Protein 7NFH (pdb70)

Foldseek 3Di:
DVVVVVVVVVVVVVVVVVVVVVVVCVVVPD/DVVVVVVVVVVVVVVVVVVVVVVVVVVVDD/DVVVVVVVVVVVVVVVVVVVVVVVCVVPDD/DVVVVVVVVVVVVVVVVVVVVVVVVVVVDD/DVVVVVVVVVVVVVVVVVVVVVVVCVVVDD/DVPVVVVVVVVVVVVVVVVVVVVVVVVVDD/DVVVVVVVVVVVVVVVVVVVVVVVCVVVPD

Secondary structure (DSSP, 8-state):
-HHHHHHHHHHHHHHHHHHHHHHHHHHH--/-HHHHHHHHHHHHHHHHHHHHHHHHHHH--/-HHHHHHHHHHHHHHHHHHHHHHHHHHH--/-HHHHHHHHHHHHHHHHHHHHHHHHHHT--/-HHHHHHHHHHHHHHHHHHHHHHHHHHH--/-HHHHHHHHHHHHHHHHHHHHHHHHHHT--/-HHHHHHHHHHHHHHHHHHHHHHHHHHH--

B-factor: mean 35.76, std 14.36, range [18.18, 108.16]

Solvent-accessible surface area: 11665 Å² total; per-residue (Å²): 96,125,75,28,96,6,32,44,53,22,0,127,5,19,109,54,19,2,124,0,21,78,52,17,3,127,50,62,98,101,96,131,84,34,87,4,23,114,70,20,5,101,6,19,92,57,17,4,133,0,20,66,43,20,3,117,47,77,76,124,77,108,71,32,81,4,25,116,68,20,3,134,5,18,109,76,19,2,132,0,22,74,50,17,2,98,54,72,62,125,93,127,73,32,101,3,22,60,66,18,1,137,3,18,93,46,18,5,118,0,19,76,34,16,3,128,55,76,78,132,98,111,66,28,82,3,24,101,51,21,1,141,4,17,78,49,16,2,128,0,18,73,39,15,2,119,42,70,134,109,82,128,72,34,100,7,25,46,52,20,1,133,3,18,117,59,19,1,123,0,20,83,56,15,3,122,54,72,118,123,98,107,74,27,86,4,22,118,56,20,1,142,3,19,76,49,18,1,121,0,18,113,42,16,1,132,52,58,50,125

Structure (mmCIF, N/CA/C/O backbone):
data_7NFH
#
_entry.id   7NFH
#
_cell.length_a   77.920
_cell.length_b   77.920
_cell.length_c   100.020
_cell.angle_alpha   90.000
_cell.angle_beta   90.000
_cell.angle_gamma   120.000
#
_symmetry.space_group_name_H-M   'P 31 2 1'
#
loop_
_entity.id
_entity.type
_entity.pdbx_description
1 polymer CC-Type2-(MaId)4
2 non-polymer '2-(N-MORPHOLINO)-ETHANESULFONIC ACID'
3 water water
#
loop_
_atom_site.group_PDB
_atom_site.id
_atom_site.type_symbol
_atom_site.label_atom_id
_atom_site.label_alt_id
_atom_site.label_comp_id
_atom_site.label_asym_id
_atom_site.label_entity_id
_atom_site.label_seq_id
_atom_site.pdbx_PDB_ins_code
_atom_site.Cartn_x
_atom_site.Cartn_y
_atom_site.Cartn_z
_atom_site.occupancy
_atom_site.B_iso_or_equiv
_atom_site.auth_seq_id
_atom_site.auth_comp_id
_atom_site.auth_asym_id
_atom_site.auth_atom_id
_atom_site.pdbx_PDB_model_num
ATOM 4 N N . GLY A 1 2 ? 0.497 59.364 1.487 1.00 38.41 1 GLY A N 1
ATOM 5 C CA . GLY A 1 2 ? 1.611 60.064 2.060 1.00 38.26 1 GLY A CA 1
ATOM 6 C C . GLY A 1 2 ? 2.712 59.101 2.433 1.00 35.11 1 GLY A C 1
ATOM 7 O O . GLY A 1 2 ? 2.414 57.884 2.711 1.00 41.62 1 GLY A O 1
ATOM 8 N N . GLU A 1 3 ? 3.932 59.628 2.504 1.00 36.97 2 GLU A N 1
ATOM 9 C CA . GLU A 1 3 ? 5.126 58.791 2.715 1.00 34.62 2 GLU A CA 1
ATOM 10 C C . GLU A 1 3 ? 5.083 58.246 4.137 1.00 32.96 2 GLU A C 1
ATOM 11 O O . GLU A 1 3 ? 5.516 57.120 4.295 1.00 33.65 2 GLU A O 1
ATOM 17 N N . ILE A 1 4 ? 4.537 58.962 5.122 1.00 31.20 3 ILE A N 1
ATOM 18 C CA . ILE A 1 4 ? 4.587 58.437 6.534 1.00 31.14 3 ILE A CA 1
ATOM 19 C C . ILE A 1 4 ? 3.610 57.259 6.649 1.00 27.97 3 ILE A C 1
ATOM 20 O O . ILE A 1 4 ? 3.988 56.225 7.244 1.00 30.70 3 ILE A O 1
ATOM 25 N N . ALA A 1 5 ? 2.385 57.395 6.138 1.00 28.36 4 ALA A N 1
ATOM 26 C CA . ALA A 1 5 ? 1.376 56.302 6.161 1.00 33.43 4 ALA A CA 1
ATOM 27 C C . ALA A 1 5 ? 1.899 55.081 5.397 1.00 30.87 4 ALA A C 1
ATOM 28 O O . ALA A 1 5 ? 1.690 53.983 5.880 1.00 25.77 4 ALA A O 1
ATOM 30 N N . GLN A 1 6 ? 2.567 55.279 4.253 1.00 28.52 5 GLN A N 1
ATOM 31 C CA . GLN A 1 6 ? 3.135 54.172 3.444 1.00 31.11 5 GLN A CA 1
ATOM 32 C C . GLN A 1 6 ? 4.232 53.444 4.278 1.00 26.14 5 GLN A C 1
ATOM 33 O O . GLN A 1 6 ? 4.208 52.178 4.365 1.00 30.17 5 GLN A O 1
ATOM 39 N N . ALA A 1 7 ? 5.160 54.188 4.875 1.00 24.16 6 ALA A N 1
ATOM 40 C CA . ALA A 1 7 ? 6.221 53.632 5.742 1.00 27.74 6 ALA A CA 1
ATOM 41 C C . ALA A 1 7 ? 5.584 52.775 6.849 1.00 25.35 6 ALA A C 1
ATOM 42 O O . ALA A 1 7 ? 6.049 51.652 7.091 1.00 26.71 6 ALA A O 1
ATOM 44 N N . MET A 1 8 ? 4.542 53.248 7.498 1.00 27.88 7 MET A N 1
ATOM 45 C CA A MET A 1 8 ? 3.900 52.477 8.601 0.71 29.32 7 MET A CA 1
ATOM 46 C CA B MET A 1 8 ? 3.911 52.472 8.602 0.29 28.64 7 MET A CA 1
ATOM 47 C C . MET A 1 8 ? 3.249 51.196 8.046 1.00 26.72 7 MET A C 1
ATOM 48 O O . MET A 1 8 ? 3.315 50.157 8.702 1.00 24.22 7 MET A O 1
ATOM 56 N N . LYS A 1 9 ? 2.655 51.256 6.860 1.00 27.22 8 LYS A N 1
ATOM 57 C CA A LYS A 1 9 ? 2.041 50.058 6.222 0.29 25.47 8 LYS A CA 1
ATOM 58 C CA B LYS A 1 9 ? 2.040 50.061 6.218 0.71 24.42 8 LYS A CA 1
ATOM 59 C C . LYS A 1 9 ? 3.126 49.022 5.913 1.00 27.79 8 LYS A C 1
ATOM 60 O O . LYS A 1 9 ? 2.878 47.815 6.142 1.00 25.28 8 LYS A O 1
ATOM 65 N N . GLU A 1 10 ? 4.285 49.466 5.407 1.00 29.56 9 GLU A N 1
ATOM 66 C CA . GLU A 1 10 ? 5.421 48.557 5.077 1.00 25.47 9 GLU A CA 1
ATOM 67 C C . GLU A 1 10 ? 6.028 47.964 6.360 1.00 24.80 9 GLU A C 1
ATOM 68 O O . GLU A 1 10 ? 6.360 46.765 6.400 1.00 23.31 9 GLU A O 1
ATOM 74 N N . ILE A 1 11 ? 6.205 48.786 7.377 1.00 22.57 10 ILE A N 1
ATOM 75 C CA . ILE A 1 11 ? 6.655 48.271 8.715 1.00 22.93 10 ILE A CA 1
ATOM 76 C C . ILE A 1 11 ? 5.724 47.147 9.199 1.00 22.20 10 ILE A C 1
ATOM 77 O O . ILE A 1 11 ? 6.253 46.098 9.646 1.00 24.63 10 ILE A O 1
ATOM 82 N N . ALA A 1 12 ? 4.401 47.327 9.102 1.00 26.05 11 ALA A N 1
ATOM 83 C CA . ALA A 1 12 ? 3.388 46.336 9.555 1.00 27.30 11 ALA A CA 1
ATOM 84 C C . ALA A 1 12 ? 3.486 45.030 8.759 1.00 24.78 11 ALA A C 1
ATOM 85 O O . ALA A 1 12 ? 3.447 43.972 9.370 1.00 23.62 11 ALA A O 1
ATOM 87 N N . LYS A 1 13 ? 3.559 45.104 7.427 1.00 22.75 12 LYS A N 1
ATOM 88 C CA . LYS A 1 13 ? 3.677 43.883 6.603 1.00 25.06 12 LYS A CA 1
ATOM 89 C C . LYS A 1 13 ? 4.975 43.123 6.981 1.00 24.96 12 LYS A C 1
ATOM 90 O O . LYS A 1 13 ? 4.940 41.872 7.126 1.00 27.20 12 LYS A O 1
ATOM 95 N N . ALA A 1 14 ? 6.102 43.832 7.135 1.00 23.97 13 ALA A N 1
ATOM 96 C CA . ALA A 1 14 ? 7.403 43.225 7.465 1.00 23.73 13 ALA A CA 1
ATOM 97 C C . ALA A 1 14 ? 7.336 42.557 8.839 1.00 24.44 13 ALA A C 1
ATOM 98 O O . ALA A 1 14 ? 7.848 41.453 8.976 1.00 24.82 13 ALA A O 1
ATOM 100 N N . MET A 1 15 ? 6.699 43.192 9.809 1.00 21.87 14 MET A N 1
ATOM 101 C CA . MET A 1 15 ? 6.645 42.603 11.176 1.00 26.91 14 MET A CA 1
ATOM 102 C C . MET A 1 15 ? 5.780 41.322 11.109 1.00 23.81 14 MET A C 1
ATOM 103 O O . MET A 1 15 ? 6.090 40.355 11.778 1.00 23.97 14 MET A O 1
ATOM 107 N N . LYS A 1 16 ? 4.714 41.303 10.300 1.00 25.96 15 LYS A N 1
ATOM 108 C CA . LYS A 1 16 ? 3.865 40.097 10.121 1.00 24.23 15 LYS A CA 1
ATOM 109 C C . LYS A 1 16 ? 4.722 38.951 9.557 1.00 26.13 15 LYS A C 1
ATOM 110 O O . LYS A 1 16 ? 4.578 37.802 10.049 1.00 25.84 15 LYS A O 1
ATOM 116 N N . GLU A 1 17 ? 5.576 39.238 8.568 1.00 26.09 16 GLU A N 1
ATOM 117 C CA . GLU A 1 17 ? 6.503 38.222 7.988 1.00 25.34 16 GLU A CA 1
ATOM 118 C C . GLU A 1 17 ? 7.533 37.751 9.030 1.00 23.94 16 GLU A C 1
ATOM 119 O O . GLU A 1 17 ? 7.847 36.547 9.056 1.00 23.85 16 GLU A O 1
ATOM 125 N N . ILE A 1 18 ? 8.105 38.652 9.812 1.00 23.67 17 ILE A N 1
ATOM 126 C CA . ILE A 1 18 ? 9.074 38.282 10.896 1.00 24.63 17 ILE A CA 1
ATOM 127 C C . ILE A 1 18 ? 8.377 37.344 11.894 1.00 28.22 17 ILE A C 1
ATOM 128 O O . ILE A 1 18 ? 8.996 36.345 12.289 1.00 26.05 17 ILE A O 1
ATOM 133 N N . ALA A 1 19 ? 7.150 37.652 12.315 1.00 26.71 18 ALA A N 1
ATOM 134 C CA . ALA A 1 19 ? 6.363 36.797 13.249 1.00 27.82 18 ALA A CA 1
ATOM 135 C C . ALA A 1 19 ? 6.171 35.398 12.642 1.00 27.07 18 ALA A C 1
ATOM 136 O O . ALA A 1 19 ? 6.367 34.439 13.358 1.00 25.86 18 ALA A O 1
ATOM 138 N N . TRP A 1 20 ? 5.827 35.286 11.351 1.00 23.65 19 TRP A N 1
ATOM 139 C CA . TRP A 1 20 ? 5.704 33.968 10.679 1.00 27.76 19 TRP A CA 1
ATOM 140 C C . TRP A 1 20 ? 7.030 33.177 10.773 1.00 30.11 19 TRP A C 1
ATOM 141 O O . TRP A 1 20 ? 7.016 31.968 11.166 1.00 29.00 19 TRP A O 1
ATOM 152 N N . ALA A 1 21 ? 8.151 33.805 10.410 1.00 23.96 20 ALA A N 1
ATOM 153 C CA . ALA A 1 21 ? 9.496 33.190 10.428 1.00 23.70 20 ALA A CA 1
ATOM 154 C C . ALA A 1 21 ? 9.876 32.756 11.847 1.00 24.87 20 ALA A C 1
ATOM 155 O O . ALA A 1 21 ? 10.434 31.655 12.002 1.00 22.10 20 ALA A O 1
ATOM 157 N N . MET A 1 22 ? 9.654 33.612 12.838 1.00 25.47 21 MET A N 1
ATOM 158 C CA . MET A 1 22 ? 9.988 33.235 14.249 1.00 25.43 21 MET A CA 1
ATOM 159 C C . MET A 1 22 ? 9.146 32.027 14.700 1.00 27.55 21 MET A C 1
ATOM 160 O O . MET A 1 22 ? 9.718 31.171 15.431 1.00 25.94 21 MET A O 1
ATOM 165 N N . LYS A 1 23 ? 7.869 31.926 14.305 1.00 20.66 22 LYS A N 1
ATOM 166 C CA A LYS A 1 23 ? 7.030 30.759 14.672 0.54 26.45 22 LYS A CA 1
ATOM 167 C CA B LYS A 1 23 ? 7.016 30.758 14.650 0.46 25.70 22 LYS A CA 1
ATOM 168 C C . LYS A 1 23 ? 7.617 29.485 14.030 1.00 25.37 22 LYS A C 1
ATOM 169 O O . LYS A 1 23 ? 7.673 28.487 14.710 1.00 23.09 22 LYS A O 1
ATOM 180 N N . GLU A 1 24 ? 8.059 29.548 12.772 1.00 23.81 23 GLU A N 1
ATOM 181 C CA . GLU A 1 24 ? 8.693 28.397 12.080 1.00 30.12 23 GLU A CA 1
ATOM 182 C C . GLU A 1 24 ? 9.934 27.927 12.869 1.00 26.85 23 GLU A C 1
ATOM 183 O O . GLU A 1 24 ? 10.103 26.698 13.066 1.00 24.35 23 GLU A O 1
ATOM 189 N N . ILE A 1 25 ? 10.823 28.871 13.198 1.00 19.98 24 ILE A N 1
ATOM 190 C CA . ILE A 1 25 ? 12.075 28.582 13.947 1.00 25.33 24 ILE A CA 1
ATOM 191 C C . ILE A 1 25 ? 11.700 27.975 15.314 1.00 27.24 24 ILE A C 1
ATOM 192 O O . ILE A 1 25 ? 12.324 26.963 15.687 1.00 25.50 24 ILE A O 1
ATOM 197 N N . ALA A 1 26 ? 10.734 28.542 16.029 1.00 26.73 25 ALA A N 1
ATOM 198 C CA . ALA A 1 26 ? 10.252 27.953 17.320 1.00 28.31 25 ALA A CA 1
ATOM 199 C C . ALA A 1 26 ? 9.731 26.507 17.134 1.00 27.08 25 ALA A C 1
ATOM 200 O O . ALA A 1 26 ? 10.005 25.658 17.984 1.00 30.21 25 ALA A O 1
ATOM 202 N N . GLN A 1 27 ? 8.969 26.219 16.087 1.00 28.01 26 GLN A N 1
ATOM 203 C CA . GLN A 1 27 ? 8.444 24.849 15.820 1.00 34.37 26 GLN A CA 1
ATOM 204 C C . GLN A 1 27 ? 9.643 23.902 15.583 1.00 30.95 26 GLN A C 1
ATOM 205 O O . GLN A 1 27 ? 9.617 22.758 16.098 1.00 34.59 26 GLN A O 1
ATOM 211 N N . ALA A 1 28 ? 10.704 24.355 14.912 1.00 31.25 27 ALA A N 1
ATOM 212 C CA . ALA A 1 28 ? 11.880 23.513 14.597 1.00 27.23 27 ALA A CA 1
ATOM 213 C C . ALA A 1 28 ? 12.573 23.101 15.898 1.00 29.19 27 ALA A C 1
ATOM 214 O O . ALA A 1 28 ? 13.086 21.997 15.978 1.00 27.51 27 ALA A O 1
ATOM 216 N N . MET A 1 29 ? 12.550 23.966 16.900 1.00 28.46 28 MET A N 1
ATOM 217 C CA A MET A 1 29 ? 13.378 23.796 18.116 0.59 30.05 28 MET A CA 1
ATOM 218 C CA B MET A 1 29 ? 13.379 23.798 18.117 0.41 30.78 28 MET A CA 1
ATOM 219 C C . MET A 1 29 ? 12.536 23.267 19.275 1.00 30.17 28 MET A C 1
ATOM 220 O O . MET A 1 29 ? 13.138 22.980 20.302 1.00 34.41 28 MET A O 1
ATOM 229 N N . LYS A 1 30 ? 11.222 23.120 19.078 1.00 33.16 29 LYS A N 1
ATOM 230 C CA . LYS A 1 30 ? 10.240 22.656 20.106 1.00 44.63 29 LYS A CA 1
ATOM 231 C C . LYS A 1 30 ? 10.325 21.136 20.312 1.00 46.24 29 LYS A C 1
ATOM 232 O O . LYS A 1 30 ? 10.199 20.364 19.325 1.00 44.60 29 LYS A O 1
ATOM 236 N N . GLY A 1 31 ? 10.346 20.761 21.599 1.00 55.75 30 GLY A N 1
ATOM 237 C CA . GLY A 1 31 ? 10.997 19.556 22.130 1.00 64.73 30 GLY A CA 1
ATOM 238 C C . GLY A 1 31 ? 12.304 19.985 22.806 1.00 81.39 30 GLY A C 1
ATOM 239 O O . GLY A 1 31 ? 12.716 21.369 22.788 1.00 78.24 30 GLY A O 1
ATOM 243 N N . GLY B 1 2 ? 12.106 65.954 4.171 1.00 45.64 1 GLY B N 1
ATOM 244 C CA . GLY B 1 2 ? 12.375 66.189 5.584 1.00 44.01 1 GLY B CA 1
ATOM 245 C C . GLY B 1 2 ? 12.970 64.972 6.261 1.00 37.56 1 GLY B C 1
ATOM 246 O O . GLY B 1 2 ? 12.736 63.853 5.837 1.00 40.78 1 GLY B O 1
ATOM 247 N N . GLU B 1 3 ? 13.704 65.200 7.331 1.00 41.66 2 GLU B N 1
ATOM 248 C CA . GLU B 1 3 ? 14.556 64.159 7.932 1.00 45.89 2 GLU B CA 1
ATOM 249 C C . GLU B 1 3 ? 13.686 63.125 8.658 1.00 40.77 2 GLU B C 1
ATOM 250 O O . GLU B 1 3 ? 14.119 61.985 8.595 1.00 34.25 2 GLU B O 1
ATOM 256 N N . ILE B 1 4 ? 12.524 63.472 9.251 1.00 39.74 3 ILE B N 1
ATOM 257 C CA A ILE B 1 4 ? 11.668 62.458 9.943 0.54 36.49 3 ILE B CA 1
ATOM 258 C CA B ILE B 1 4 ? 11.597 62.508 9.936 0.46 37.19 3 ILE B CA 1
ATOM 259 C C . ILE B 1 4 ? 11.019 61.547 8.892 1.00 32.87 3 ILE B C 1
ATOM 260 O O . ILE B 1 4 ? 11.057 60.332 9.105 1.00 26.88 3 ILE B O 1
ATOM 269 N N . ALA B 1 5 ? 10.478 62.094 7.809 1.00 30.67 4 ALA B N 1
ATOM 270 C CA . ALA B 1 5 ? 9.950 61.262 6.711 1.00 31.58 4 ALA B CA 1
ATOM 271 C C . ALA B 1 5 ? 11.045 60.342 6.160 1.00 31.58 4 ALA B C 1
ATOM 272 O O . ALA B 1 5 ? 10.738 59.176 5.902 1.00 33.28 4 ALA B O 1
ATOM 274 N N . GLN B 1 6 ? 12.262 60.845 5.956 1.00 31.26 5 GLN B N 1
ATOM 275 C CA . GLN B 1 6 ? 13.385 60.043 5.397 1.00 33.66 5 GLN B CA 1
ATOM 276 C C . GLN B 1 6 ? 13.717 58.884 6.364 1.00 28.68 5 GLN B C 1
ATOM 277 O O . GLN B 1 6 ? 13.863 57.721 5.930 1.00 27.97 5 GLN B O 1
ATOM 283 N N . ALA B 1 7 ? 13.876 59.183 7.651 1.00 26.44 6 ALA B N 1
ATOM 284 C CA . ALA B 1 7 ? 14.125 58.159 8.679 1.00 24.90 6 ALA B CA 1
ATOM 285 C C . ALA B 1 7 ? 13.073 57.040 8.589 1.00 27.05 6 ALA B C 1
ATOM 286 O O . ALA B 1 7 ? 13.450 55.843 8.628 1.00 26.89 6 ALA B O 1
ATOM 288 N N . MET B 1 8 ? 11.782 57.372 8.519 1.00 26.31 7 MET B N 1
ATOM 289 C CA A MET B 1 8 ? 10.681 56.371 8.477 0.62 24.19 7 MET B CA 1
ATOM 290 C CA B MET B 1 8 ? 10.708 56.347 8.503 0.38 25.60 7 MET B CA 1
ATOM 291 C C . MET B 1 8 ? 10.814 55.523 7.211 1.00 23.43 7 MET B C 1
ATOM 292 O O . MET B 1 8 ? 10.606 54.326 7.276 1.00 25.23 7 MET B O 1
ATOM 299 N N . LYS B 1 9 ? 11.157 56.129 6.090 1.00 23.20 8 LYS B N 1
ATOM 300 C CA A LYS B 1 9 ? 11.299 55.363 4.836 0.53 25.36 8 LYS B CA 1
ATOM 301 C CA B LYS B 1 9 ? 11.306 55.370 4.827 0.47 24.31 8 LYS B CA 1
ATOM 302 C C . LYS B 1 9 ? 12.456 54.366 4.990 1.00 26.26 8 LYS B C 1
ATOM 303 O O . LYS B 1 9 ? 12.275 53.174 4.582 1.00 25.61 8 LYS B O 1
ATOM 314 N N . GLU B 1 10 ? 13.592 54.826 5.545 1.00 29.54 9 GLU B N 1
ATOM 315 C CA . GLU B 1 10 ? 14.820 54.001 5.762 1.00 28.41 9 GLU B CA 1
ATOM 316 C C . GLU B 1 10 ? 14.468 52.855 6.736 1.00 28.37 9 GLU B C 1
ATOM 317 O O . GLU B 1 10 ? 14.893 51.689 6.493 1.00 24.87 9 GLU B O 1
ATOM 323 N N . ILE B 1 11 ? 13.688 53.134 7.787 1.00 26.57 10 ILE B N 1
ATOM 324 C CA . ILE B 1 11 ? 13.319 52.073 8.757 1.00 25.66 10 ILE B CA 1
ATOM 325 C C . ILE B 1 11 ? 12.445 51.027 8.035 1.00 26.74 10 ILE B C 1
ATOM 326 O O . ILE B 1 11 ? 12.661 49.813 8.216 1.00 24.95 10 ILE B O 1
ATOM 331 N N . ALA B 1 12 ? 11.494 51.467 7.213 1.00 27.13 11 ALA B N 1
ATOM 332 C CA . ALA B 1 12 ? 10.630 50.550 6.431 1.00 28.13 11 ALA B CA 1
ATOM 333 C C . ALA B 1 12 ? 11.473 49.686 5.473 1.00 29.79 11 ALA B C 1
ATOM 334 O O . ALA B 1 12 ? 11.224 48.480 5.391 1.00 26.22 11 ALA B O 1
ATOM 336 N N . LYS B 1 13 ? 12.428 50.267 4.765 1.00 27.31 12 LYS B N 1
ATOM 337 C CA . LYS B 1 13 ? 13.281 49.512 3.813 1.00 29.32 12 LYS B CA 1
ATOM 338 C C . LYS B 1 13 ? 14.082 48.433 4.571 1.00 29.84 12 LYS B C 1
ATOM 339 O O . LYS B 1 13 ? 14.140 47.253 4.129 1.00 26.69 12 LYS B O 1
ATOM 343 N N . ALA B 1 14 ? 14.679 48.815 5.694 1.00 26.11 13 ALA B N 1
ATOM 344 C CA . ALA B 1 14 ? 15.460 47.894 6.557 1.00 28.63 13 ALA B CA 1
ATOM 345 C C . ALA B 1 14 ? 14.595 46.737 7.092 1.00 26.91 13 ALA B C 1
ATOM 346 O O . ALA B 1 14 ? 15.060 45.585 7.038 1.00 26.15 13 ALA B O 1
ATOM 348 N N . MET B 1 15 ? 13.385 47.004 7.579 1.00 26.73 14 MET B N 1
ATOM 349 C CA . MET B 1 15 ? 12.449 45.974 8.129 1.00 26.03 14 MET B CA 1
ATOM 350 C C . MET B 1 15 ? 12.081 44.982 7.009 1.00 24.30 14 MET B C 1
ATOM 351 O O . MET B 1 15 ? 11.975 43.791 7.273 1.00 24.26 14 MET B O 1
ATOM 355 N N . LYS B 1 16 ? 11.907 45.453 5.777 1.00 24.44 15 LYS B N 1
ATOM 356 C CA . LYS B 1 16 ? 11.643 44.521 4.647 1.00 22.54 15 LYS B CA 1
ATOM 357 C C . LYS B 1 16 ? 12.829 43.552 4.440 1.00 20.63 15 LYS B C 1
ATOM 358 O O . LYS B 1 16 ? 12.614 42.335 4.184 1.00 25.33 15 LYS B O 1
ATOM 364 N N . GLU B 1 17 ? 14.063 44.056 4.523 1.00 25.23 16 GLU B N 1
ATOM 365 C CA A GLU B 1 17 ? 15.293 43.231 4.331 0.60 22.38 16 GLU B CA 1
ATOM 366 C CA B GLU B 1 17 ? 15.306 43.247 4.338 0.40 22.43 16 GLU B CA 1
ATOM 367 C C . GLU B 1 17 ? 15.465 42.259 5.501 1.00 22.82 16 GLU B C 1
ATOM 368 O O . GLU B 1 17 ? 15.822 41.090 5.246 1.00 21.59 16 GLU B O 1
ATOM 379 N N . ILE B 1 18 ? 15.215 42.728 6.728 1.00 21.88 17 ILE B N 1
ATOM 380 C CA . ILE B 1 18 ? 15.230 41.818 7.905 1.00 21.31 17 ILE B CA 1
ATOM 381 C C . ILE B 1 18 ? 14.188 40.700 7.755 1.00 23.11 17 ILE B C 1
ATOM 382 O O . ILE B 1 18 ? 14.524 39.526 8.063 1.00 25.15 17 ILE B O 1
ATOM 387 N N . ALA B 1 19 ? 12.965 41.013 7.313 1.00 21.69 18 ALA B N 1
ATOM 388 C CA . ALA B 1 19 ? 11.898 40.005 7.121 1.00 24.61 18 ALA B CA 1
ATOM 389 C C . ALA B 1 19 ? 12.313 38.975 6.039 1.00 24.25 18 ALA B C 1
ATOM 390 O O . ALA B 1 19 ? 12.149 37.742 6.279 1.00 21.83 18 ALA B O 1
ATOM 392 N N . TRP B 1 20 ? 12.878 39.422 4.919 1.00 22.63 19 TRP B N 1
ATOM 393 C CA . TRP B 1 20 ? 13.387 38.516 3.852 1.00 24.56 19 TRP B CA 1
ATOM 394 C C . TRP B 1 20 ? 14.447 37.538 4.413 1.00 22.16 19 TRP B C 1
ATOM 395 O O . TRP B 1 20 ? 14.328 36.326 4.154 1.00 20.17 19 TRP B O 1
ATOM 406 N N . ALA B 1 21 ? 15.474 38.060 5.106 1.00 21.26 20 ALA B N 1
ATOM 407 C CA . ALA B 1 21 ? 16.576 37.294 5.731 1.00 22.51 20 ALA B CA 1
ATOM 408 C C . ALA B 1 21 ? 16.015 36.284 6.750 1.00 25.00 20 ALA B C 1
ATOM 409 O O . ALA B 1 21 ? 16.477 35.124 6.754 1.00 19.98 20 ALA B O 1
ATOM 411 N N . MET B 1 22 ? 15.076 36.687 7.599 1.00 24.10 21 MET B N 1
ATOM 412 C CA . MET B 1 22 ? 14.539 35.773 8.646 1.00 26.23 21 MET B CA 1
ATOM 413 C C . MET B 1 22 ? 13.738 34.634 7.977 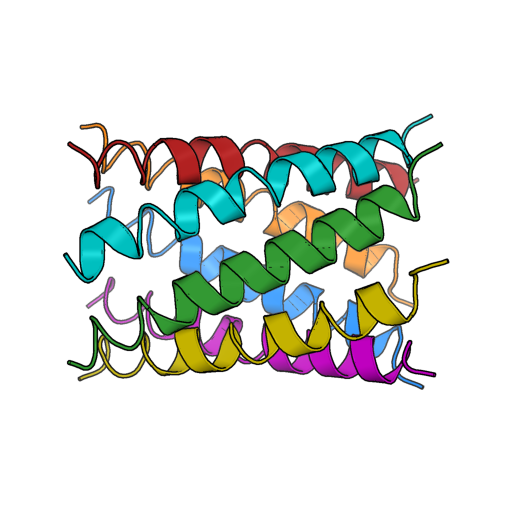1.00 23.87 21 MET B C 1
ATOM 414 O O . MET B 1 22 ? 13.813 33.497 8.437 1.00 20.76 21 MET B O 1
ATOM 419 N N . LYS B 1 23 ? 13.032 34.891 6.871 1.00 24.57 22 LYS B N 1
ATOM 420 C CA . LYS B 1 23 ? 12.377 33.775 6.123 1.00 24.65 22 LYS B CA 1
AT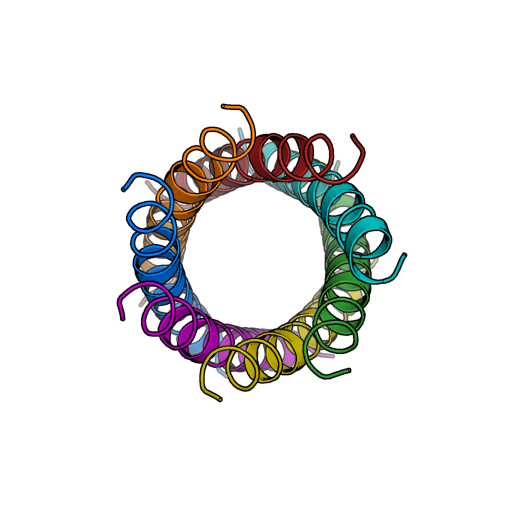OM 421 C C . LYS B 1 23 ? 13.423 32.793 5.558 1.00 22.10 22 LYS B C 1
ATOM 422 O O . LYS B 1 23 ? 13.135 31.576 5.564 1.00 24.62 22 LYS B O 1
ATOM 428 N N . GLU B 1 24 ? 14.566 33.252 5.044 1.00 24.04 23 GLU B N 1
ATOM 429 C CA . GLU B 1 24 ? 15.656 32.327 4.567 1.00 21.82 23 GLU B CA 1
ATOM 430 C C . GLU B 1 24 ? 16.211 31.485 5.738 1.00 22.15 23 GLU B C 1
ATOM 431 O O . GLU B 1 24 ? 16.432 30.257 5.583 1.00 21.17 23 GLU B O 1
ATOM 437 N N . ILE B 1 25 ? 16.458 32.119 6.879 1.00 20.36 24 ILE B N 1
ATOM 438 C CA . ILE B 1 25 ? 16.910 31.378 8.096 1.00 22.08 24 ILE B CA 1
ATOM 439 C C . ILE B 1 25 ? 15.897 30.279 8.478 1.00 23.27 24 ILE B C 1
ATOM 440 O O . ILE B 1 25 ? 16.328 29.119 8.727 1.00 23.21 24 ILE B O 1
ATOM 445 N N . ALA B 1 26 ? 14.591 30.615 8.558 1.00 24.90 25 ALA B N 1
ATOM 446 C CA . ALA B 1 26 ? 13.479 29.669 8.835 1.00 24.36 25 ALA B CA 1
ATOM 447 C C . ALA B 1 26 ? 13.480 28.546 7.798 1.00 23.51 25 ALA B C 1
ATOM 448 O O . ALA B 1 26 ? 13.274 27.416 8.199 1.00 23.82 25 ALA B O 1
ATOM 450 N N . GLN B 1 27 ? 13.667 28.860 6.514 1.00 22.92 26 GLN B N 1
ATOM 451 C CA . GLN B 1 27 ? 13.691 27.809 5.465 1.00 22.45 26 GLN B CA 1
ATOM 452 C C . GLN B 1 27 ? 14.832 26.790 5.774 1.00 25.57 26 GLN B C 1
ATOM 453 O O . GLN B 1 27 ? 14.584 25.545 5.728 1.00 26.01 26 GLN B O 1
ATOM 459 N N . ALA B 1 28 ? 16.041 27.281 6.105 1.00 23.02 27 ALA B N 1
ATOM 460 C CA . ALA B 1 28 ? 17.238 26.480 6.416 1.00 25.82 27 ALA B CA 1
ATOM 461 C C . ALA B 1 28 ? 16.932 25.596 7.642 1.00 27.34 27 ALA B C 1
ATOM 462 O O . ALA B 1 28 ? 17.452 24.456 7.688 1.00 24.76 27 ALA B O 1
ATOM 464 N N . MET B 1 29 ? 16.082 26.057 8.568 1.00 24.90 28 MET B N 1
ATOM 465 C CA A MET B 1 29 ? 15.858 25.355 9.867 0.57 25.79 28 MET B CA 1
ATOM 466 C CA B MET B 1 29 ? 15.883 25.319 9.849 0.43 25.75 28 MET B CA 1
ATOM 467 C C . MET B 1 29 ? 14.641 24.411 9.792 1.00 26.06 28 MET B C 1
ATOM 468 O O . MET B 1 29 ? 14.429 23.635 10.773 1.00 30.37 28 MET B O 1
ATOM 477 N N . LYS B 1 30 ? 13.890 24.463 8.687 1.00 27.38 29 LYS B N 1
ATOM 478 C CA . LYS B 1 30 ? 12.610 23.730 8.516 1.00 37.21 29 LYS B CA 1
ATOM 479 C C . LYS B 1 30 ? 12.855 22.346 7.902 1.00 38.76 29 LYS B C 1
ATOM 480 O O . LYS B 1 30 ? 13.476 22.274 6.815 1.00 39.36 29 LYS B O 1
ATOM 483 N N . GLY B 1 31 ? 12.324 21.307 8.553 1.00 43.05 30 GLY B N 1
ATOM 484 C CA . GLY B 1 31 ? 12.367 19.897 8.102 1.00 56.29 30 GLY B CA 1
ATOM 485 C C . GLY B 1 31 ? 11.036 19.465 7.517 1.00 64.64 30 GLY B C 1
ATOM 486 O O . GLY B 1 31 ? 10.974 19.280 6.306 1.00 69.74 30 GLY B O 1
ATOM 490 N N . GLY C 1 2 ? -1.563 58.735 30.968 1.00 28.79 1 GLY C N 1
ATOM 491 C CA . GLY C 1 2 ? -0.152 58.565 30.657 1.00 23.47 1 GLY C CA 1
ATOM 492 C C . GLY C 1 2 ? 0.091 57.319 29.816 1.00 27.89 1 GLY C C 1
ATOM 493 O O . GLY C 1 2 ? 1.217 56.790 29.827 1.00 31.65 1 GLY C O 1
ATOM 494 N N . GLU C 1 3 ? -0.913 56.912 29.037 1.00 31.82 2 GLU C N 1
ATOM 495 C CA . GLU C 1 3 ? -0.868 55.638 28.262 1.00 43.71 2 GLU C CA 1
ATOM 496 C C . GLU C 1 3 ? 0.334 55.653 27.290 1.00 44.61 2 GLU C C 1
ATOM 497 O O . GLU C 1 3 ? 1.060 54.624 27.288 1.00 40.09 2 GLU C O 1
ATOM 503 N N . ILE C 1 4 ? 0.571 56.748 26.540 1.00 33.97 3 ILE C N 1
ATOM 504 C CA . ILE C 1 4 ? 1.683 56.857 25.547 1.00 30.29 3 ILE C CA 1
ATOM 505 C C . ILE C 1 4 ? 3.025 56.970 26.297 1.00 28.85 3 ILE C C 1
ATOM 506 O O . ILE C 1 4 ? 3.947 56.231 26.005 1.00 24.44 3 ILE C O 1
ATOM 511 N N . ALA C 1 5 ? 3.134 57.841 27.292 1.00 26.56 4 ALA C N 1
ATOM 512 C CA . ALA C 1 5 ? 4.382 58.002 28.074 1.00 30.34 4 ALA C CA 1
ATOM 513 C C . ALA C 1 5 ? 4.810 56.652 28.673 1.00 23.74 4 ALA C C 1
ATOM 514 O O . ALA C 1 5 ? 6.015 56.342 28.606 1.00 28.39 4 ALA C O 1
ATOM 516 N N A GLN C 1 6 ? 3.872 55.902 29.278 0.50 27.48 5 GLN C N 1
ATOM 517 N N B GLN C 1 6 ? 3.879 55.906 29.285 0.50 27.75 5 GLN C N 1
ATOM 518 C CA A GLN C 1 6 ? 4.182 54.641 30.019 0.50 29.06 5 GLN C CA 1
ATOM 519 C CA B GLN C 1 6 ? 4.199 54.643 30.014 0.50 29.72 5 GLN C CA 1
ATOM 520 C C A GLN C 1 6 ? 4.641 53.583 29.008 0.50 28.18 5 GLN C C 1
ATOM 521 C C B GLN C 1 6 ? 4.659 53.593 28.995 0.50 28.43 5 GLN C C 1
ATOM 522 O O A GLN C 1 6 ? 5.685 52.943 29.257 0.50 28.75 5 GLN C O 1
ATOM 523 O O B GLN C 1 6 ? 5.710 52.963 29.231 0.50 28.86 5 GLN C O 1
ATOM 534 N N . ALA C 1 7 ? 3.904 53.414 27.904 1.00 27.42 6 ALA C N 1
ATOM 535 C CA . ALA C 1 7 ? 4.301 52.490 26.817 1.00 28.73 6 ALA C CA 1
ATOM 536 C C . ALA C 1 7 ? 5.745 52.809 26.363 1.00 24.56 6 ALA C C 1
ATOM 537 O O . ALA C 1 7 ? 6.548 51.867 26.258 1.00 24.19 6 ALA C O 1
ATOM 539 N N . MET C 1 8 ? 6.084 54.072 26.091 1.00 24.75 7 MET C N 1
ATOM 540 C CA A MET C 1 8 ? 7.412 54.463 25.535 0.75 25.28 7 MET C CA 1
ATOM 541 C CA B MET C 1 8 ? 7.412 54.443 25.533 0.25 26.03 7 MET C CA 1
ATOM 542 C C . MET C 1 8 ? 8.503 54.178 26.588 1.00 23.02 7 MET C C 1
ATOM 543 O O . MET C 1 8 ? 9.565 53.702 26.213 1.00 22.16 7 MET C O 1
ATOM 552 N N . LYS C 1 9 ? 8.218 54.423 27.873 1.00 24.11 8 LYS C N 1
ATOM 553 C CA . LYS C 1 9 ? 9.217 54.115 28.914 1.00 23.08 8 LYS C CA 1
ATOM 554 C C . LYS C 1 9 ? 9.514 52.600 28.978 1.00 22.64 8 LYS C C 1
ATOM 555 O O . LYS C 1 9 ? 10.727 52.244 29.057 1.00 27.42 8 LYS C O 1
ATOM 561 N N . GLU C 1 10 ? 8.471 51.739 28.954 1.00 25.41 9 GLU C N 1
ATOM 562 C CA . GLU C 1 10 ? 8.600 50.250 28.997 1.00 24.42 9 GLU C CA 1
ATOM 563 C C . GLU C 1 10 ? 9.311 49.772 27.719 1.00 23.19 9 GLU C C 1
ATOM 564 O O . GLU C 1 10 ? 10.177 48.891 27.824 1.00 24.12 9 GLU C O 1
ATOM 570 N N . ILE C 1 11 ? 8.963 50.304 26.554 1.00 23.82 10 ILE C N 1
ATOM 571 C CA . ILE C 1 11 ? 9.661 49.921 25.287 1.00 24.55 10 ILE C CA 1
ATOM 572 C C . ILE C 1 11 ? 11.150 50.256 25.449 1.00 27.11 10 ILE C C 1
ATOM 573 O O . ILE C 1 11 ? 11.971 49.401 25.108 1.00 27.48 10 ILE C O 1
ATOM 578 N N . ALA C 1 12 ? 11.499 51.438 25.981 1.00 27.14 11 ALA C N 1
ATOM 579 C CA . ALA C 1 12 ? 12.915 51.880 26.101 1.00 26.06 11 ALA C CA 1
ATOM 580 C C . ALA C 1 12 ? 13.666 50.943 27.051 1.00 25.51 11 ALA C C 1
ATOM 581 O O . ALA C 1 12 ? 14.789 50.567 26.735 1.00 24.43 11 ALA C O 1
ATOM 583 N N . LYS C 1 13 ? 13.088 50.615 28.200 1.00 25.92 12 LYS C N 1
ATOM 584 C CA . LYS C 1 13 ? 13.768 49.730 29.177 1.00 30.16 12 LYS C CA 1
ATOM 585 C C . LYS C 1 13 ? 13.926 48.323 28.566 1.00 26.68 12 LYS C C 1
ATOM 586 O O . LYS C 1 13 ? 15.001 47.725 28.681 1.00 29.67 12 LYS C O 1
ATOM 592 N N . ALA C 1 14 ? 12.881 47.772 27.950 1.00 25.34 13 ALA C N 1
ATOM 593 C CA . ALA C 1 14 ? 12.960 46.468 27.249 1.00 31.46 13 ALA C CA 1
ATOM 594 C C . ALA C 1 14 ? 14.088 46.505 26.199 1.00 29.97 13 ALA C C 1
ATOM 595 O O . ALA C 1 14 ? 14.870 45.514 26.123 1.00 28.64 13 ALA C O 1
ATOM 597 N N . MET C 1 15 ? 14.196 47.576 25.411 1.00 27.75 14 MET C N 1
ATOM 598 C CA . MET C 1 15 ? 15.252 47.621 24.357 1.00 29.78 14 MET C CA 1
ATOM 599 C C . MET C 1 15 ? 16.654 47.671 25.012 1.00 25.05 14 MET C C 1
ATOM 600 O O . MET C 1 15 ? 17.581 47.047 24.490 1.00 30.05 14 MET C O 1
ATOM 604 N N . LYS C 1 16 ? 16.829 48.348 26.157 1.00 26.86 15 LYS C N 1
ATOM 605 C CA . LYS C 1 16 ? 18.150 48.312 26.842 1.00 27.49 15 LYS C CA 1
ATOM 606 C C . LYS C 1 16 ? 18.500 46.873 27.268 1.00 26.67 15 LYS C C 1
ATOM 607 O O . LYS C 1 16 ? 19.697 46.493 27.182 1.00 28.90 15 LYS C O 1
ATOM 613 N N . GLU C 1 17 ? 17.521 46.103 27.750 1.00 26.85 16 GLU C N 1
ATOM 614 C CA . GLU C 1 17 ? 17.766 44.692 28.183 1.00 29.84 16 GLU C CA 1
ATOM 615 C C . GLU C 1 17 ? 18.051 43.808 26.955 1.00 25.84 16 GLU C C 1
ATOM 616 O O . GLU C 1 17 ? 18.951 42.950 27.007 1.00 30.34 16 GLU C O 1
ATOM 622 N N . ILE C 1 18 ? 17.335 44.007 25.864 1.00 27.12 17 ILE C N 1
ATOM 623 C CA . ILE C 1 18 ? 17.630 43.255 24.608 1.00 28.28 17 ILE C CA 1
ATOM 624 C C . ILE C 1 18 ? 19.082 43.542 24.189 1.00 25.40 17 ILE C C 1
ATOM 625 O O . ILE C 1 18 ? 19.771 42.592 23.790 1.00 29.22 17 ILE C O 1
ATOM 630 N N . ALA C 1 19 ? 19.544 44.798 24.253 1.00 28.15 18 ALA C N 1
ATOM 631 C CA . ALA C 1 19 ? 20.911 45.196 23.833 1.00 27.73 18 ALA C CA 1
ATOM 632 C C . ALA C 1 19 ? 21.968 44.528 24.735 1.00 28.83 18 ALA C C 1
ATOM 633 O O . ALA C 1 19 ? 22.971 44.030 24.199 1.00 28.44 18 ALA C O 1
ATOM 635 N N . TRP C 1 20 ? 21.745 44.480 26.062 1.00 27.37 19 TRP C N 1
ATOM 636 C CA . TRP C 1 20 ? 22.672 43.809 27.012 1.00 27.14 19 TRP C CA 1
ATOM 637 C C . TRP C 1 20 ? 22.818 42.331 26.597 1.00 26.56 19 TRP C C 1
ATOM 638 O O . TRP C 1 20 ? 23.951 41.822 26.473 1.00 29.44 19 TRP C O 1
ATOM 649 N N . ALA C 1 21 ? 21.686 41.649 26.388 1.00 27.27 20 ALA C N 1
ATOM 650 C CA . ALA C 1 21 ? 21.615 40.215 26.066 1.00 27.63 20 ALA C CA 1
ATOM 651 C C . ALA C 1 21 ? 22.313 39.959 24.728 1.00 31.26 20 ALA C C 1
ATOM 652 O O . ALA C 1 21 ? 23.068 38.979 24.645 1.00 27.86 20 ALA C O 1
ATOM 654 N N . MET C 1 22 ? 22.070 40.781 23.710 1.00 27.01 21 MET C N 1
ATOM 655 C CA . MET C 1 22 ? 22.737 40.581 22.393 1.00 28.94 21 MET C CA 1
ATOM 656 C C . MET C 1 22 ? 24.263 40.791 22.525 1.00 28.01 21 MET C C 1
ATOM 657 O O . MET C 1 22 ? 25.031 40.074 21.880 1.00 29.39 21 MET C O 1
ATOM 662 N N . LYS C 1 23 ? 24.730 41.722 23.350 1.00 28.73 22 LYS C N 1
ATOM 663 C CA . LYS C 1 23 ? 26.187 41.895 23.624 1.00 28.63 22 LYS C CA 1
ATOM 664 C C . LYS C 1 23 ? 26.765 40.626 24.277 1.00 29.39 22 LYS C C 1
ATOM 665 O O . LYS C 1 23 ? 27.920 40.268 23.919 1.00 29.96 22 LYS C O 1
ATOM 671 N N . GLU C 1 24 ? 26.036 39.985 25.212 1.00 28.85 23 GLU C N 1
ATOM 672 C CA . GLU C 1 24 ? 26.522 38.744 25.884 1.00 31.43 23 GLU C CA 1
ATOM 673 C C . GLU C 1 24 ? 26.697 37.612 24.853 1.00 29.48 23 GLU C C 1
ATOM 674 O O . GLU C 1 24 ? 27.712 36.888 24.880 1.00 27.47 23 GLU C O 1
ATOM 680 N N . ILE C 1 25 ? 25.695 37.424 24.003 1.00 28.47 24 ILE C N 1
ATOM 681 C CA . ILE C 1 25 ? 25.698 36.394 22.927 1.00 27.97 24 ILE C CA 1
ATOM 682 C C . ILE C 1 25 ? 26.874 36.690 21.979 1.00 29.80 24 ILE C C 1
ATOM 683 O O . ILE C 1 25 ? 27.655 35.779 21.706 1.00 32.10 24 ILE C O 1
ATOM 688 N N . ALA C 1 26 ? 27.024 37.921 21.497 1.00 29.58 25 ALA C N 1
ATOM 689 C CA . ALA C 1 26 ? 28.174 38.331 20.649 1.00 28.55 25 ALA C CA 1
ATOM 690 C C . ALA C 1 26 ? 29.506 37.982 21.337 1.00 27.30 25 ALA C C 1
ATOM 691 O O . ALA C 1 26 ? 30.363 37.429 20.689 1.00 27.56 25 ALA C O 1
ATOM 693 N N . GLN C 1 27 ? 29.669 38.298 22.614 1.00 29.63 26 GLN C N 1
ATOM 694 C CA . GLN C 1 27 ? 30.920 38.003 23.368 1.00 29.46 26 GLN C CA 1
ATOM 695 C C . GLN C 1 27 ? 31.176 36.480 23.450 1.00 30.54 26 GLN C C 1
ATOM 696 O O . GLN C 1 27 ? 32.352 36.074 23.290 1.00 31.28 26 GLN C O 1
ATOM 702 N N . ALA C 1 28 ? 30.148 35.648 23.671 1.00 28.42 27 ALA C N 1
ATOM 703 C CA . ALA C 1 28 ? 30.269 34.166 23.646 1.00 28.71 27 ALA C CA 1
ATOM 704 C C . ALA C 1 28 ? 30.783 33.686 22.281 1.00 29.50 27 ALA C C 1
ATOM 705 O O . ALA C 1 28 ? 31.559 32.727 22.235 1.00 30.94 27 ALA C O 1
ATOM 707 N N . MET C 1 29 ? 30.366 34.333 21.203 1.00 28.75 28 MET C N 1
ATOM 708 C CA A MET C 1 29 ? 30.639 33.813 19.826 0.59 28.56 28 MET C CA 1
ATOM 709 C CA B MET C 1 29 ? 30.616 33.840 19.809 0.41 30.26 28 MET C CA 1
ATOM 710 C C . MET C 1 29 ? 31.883 34.433 19.170 1.00 29.65 28 MET C C 1
ATOM 711 O O . MET C 1 29 ? 32.289 34.005 18.038 1.00 37.44 28 MET C O 1
ATOM 718 N N . LYS C 1 30 ? 32.507 35.421 19.821 1.00 32.38 29 LYS C N 1
ATOM 719 C CA . LYS C 1 30 ? 33.647 36.144 19.187 1.00 38.22 29 LYS C CA 1
ATOM 720 C C . LYS C 1 30 ? 34.991 35.491 19.543 1.00 43.89 29 LYS C C 1
ATOM 721 O O . LYS C 1 30 ? 35.222 35.088 20.730 1.00 46.35 29 LYS C O 1
ATOM 724 N N . GLY C 1 31 ? 35.862 35.386 18.535 1.00 50.11 30 GLY C N 1
ATOM 725 C CA . GLY C 1 31 ? 37.209 34.803 18.698 1.00 57.93 30 GLY C CA 1
ATOM 726 C C . GLY C 1 31 ? 38.153 35.758 19.409 1.00 67.41 30 GLY C C 1
ATOM 727 O O . GLY C 1 31 ? 37.999 36.983 19.220 1.00 68.30 30 GLY C O 1
ATOM 731 N N . GLY D 1 2 ? 17.370 68.935 16.695 1.00 45.55 1 GLY D N 1
ATOM 732 C CA . GLY D 1 2 ? 16.572 68.489 17.855 1.00 46.40 1 GLY D CA 1
ATOM 733 C C . GLY D 1 2 ? 16.845 67.030 18.197 1.00 38.71 1 GLY D C 1
ATOM 734 O O . GLY D 1 2 ? 17.175 66.223 17.291 1.00 39.69 1 GLY D O 1
ATOM 735 N N . GLU D 1 3 ? 16.653 66.685 19.467 1.00 35.19 2 GLU D N 1
ATOM 736 C CA . GLU D 1 3 ? 16.933 65.342 19.997 1.00 43.87 2 GLU D CA 1
ATOM 737 C C . GLU D 1 3 ? 15.979 64.300 19.368 1.00 40.33 2 GLU D C 1
ATOM 738 O O . GLU D 1 3 ? 16.464 63.228 19.084 1.00 33.37 2 GLU D O 1
ATOM 744 N N . ILE D 1 4 ? 14.696 64.571 19.111 1.00 33.98 3 ILE D N 1
ATOM 745 C CA . ILE D 1 4 ? 13.783 63.547 18.511 1.00 33.06 3 ILE D CA 1
ATOM 746 C C . ILE D 1 4 ? 14.183 63.266 17.051 1.00 29.79 3 ILE D C 1
ATOM 747 O O . ILE D 1 4 ? 14.224 62.083 16.669 1.00 29.57 3 ILE D O 1
ATOM 752 N N . ALA D 1 5 ? 14.467 64.282 16.252 1.00 27.54 4 ALA D N 1
ATOM 753 C CA . ALA D 1 5 ? 14.954 64.075 14.864 1.00 30.88 4 ALA D CA 1
ATOM 754 C C . ALA D 1 5 ? 16.282 63.301 14.869 1.00 30.27 4 ALA D C 1
ATOM 755 O O . ALA D 1 5 ? 16.452 62.387 14.052 1.00 28.49 4 ALA D O 1
ATOM 757 N N . GLN D 1 6 ? 17.193 63.612 15.787 1.00 31.04 5 GLN D N 1
ATOM 758 C CA . GLN D 1 6 ? 18.530 62.941 15.803 1.00 33.06 5 GLN D CA 1
ATOM 759 C C . GLN D 1 6 ? 18.337 61.474 16.252 1.00 30.88 5 GLN D C 1
ATOM 760 O O . GLN D 1 6 ? 19.009 60.583 15.657 1.00 32.77 5 GLN D O 1
ATOM 766 N N . ALA D 1 7 ? 17.433 61.208 17.213 1.00 28.43 6 ALA D N 1
ATOM 767 C CA . ALA D 1 7 ? 17.117 59.815 17.621 1.00 28.65 6 ALA D CA 1
ATOM 768 C C . ALA D 1 7 ? 16.561 59.038 16.424 1.00 25.57 6 ALA D C 1
ATOM 769 O O . ALA D 1 7 ? 16.912 57.878 16.243 1.00 25.33 6 ALA D O 1
ATOM 771 N N . MET D 1 8 ? 15.641 59.607 15.681 1.00 23.26 7 MET D N 1
ATOM 772 C CA A MET D 1 8 ? 15.053 58.911 14.496 0.56 24.98 7 MET D CA 1
ATOM 773 C CA B MET D 1 8 ? 15.055 58.887 14.510 0.44 26.38 7 MET D CA 1
ATOM 774 C C . MET D 1 8 ? 16.138 58.602 13.453 1.00 25.69 7 MET D C 1
ATOM 775 O O . MET D 1 8 ? 16.115 57.506 12.852 1.00 25.23 7 MET D O 1
ATOM 784 N N . LYS D 1 9 ? 17.076 59.494 13.267 1.00 26.30 8 LYS D N 1
ATOM 785 C CA . LYS D 1 9 ? 18.169 59.300 12.273 1.00 31.19 8 LYS D CA 1
ATOM 786 C C . LYS D 1 9 ? 19.097 58.148 12.729 1.00 26.45 8 LYS D C 1
ATOM 787 O O . LYS D 1 9 ? 19.519 57.354 11.895 1.00 24.13 8 LYS D O 1
ATOM 790 N N . GLU D 1 10 ? 19.430 58.090 14.021 1.00 27.08 9 GLU D N 1
ATOM 791 C CA . GLU D 1 10 ? 20.270 57.026 14.631 1.00 28.34 9 GLU D CA 1
ATOM 792 C C . GLU D 1 10 ? 19.535 55.667 14.589 1.00 26.17 9 GLU D C 1
ATOM 793 O O . GLU D 1 10 ? 20.210 54.679 14.329 1.00 25.77 9 GLU D O 1
ATOM 799 N N . ILE D 1 11 ? 18.205 55.620 14.865 1.00 24.75 10 ILE D N 1
ATOM 800 C CA . ILE D 1 11 ? 17.362 54.390 14.748 1.00 25.81 10 ILE D CA 1
ATOM 801 C C . ILE D 1 11 ? 17.409 53.894 13.280 1.00 26.68 10 ILE D C 1
ATOM 802 O O . ILE D 1 11 ? 17.654 52.668 13.053 1.00 26.97 10 ILE D O 1
ATOM 807 N N . ALA D 1 12 ? 17.315 54.791 12.300 1.00 24.08 11 ALA D N 1
ATOM 808 C CA . ALA D 1 12 ? 17.343 54.364 10.882 1.00 25.43 11 ALA D CA 1
ATOM 809 C C . ALA D 1 12 ? 18.725 53.800 10.513 1.00 24.83 11 ALA D C 1
ATOM 810 O O . ALA D 1 12 ? 18.752 52.754 9.854 1.00 28.06 11 ALA D O 1
ATOM 812 N N . LYS D 1 13 ? 19.828 54.440 10.917 1.00 27.32 12 LYS D N 1
ATOM 813 C CA . LYS D 1 13 ? 21.199 53.942 10.629 1.00 30.43 12 LYS D CA 1
ATOM 814 C C . LYS D 1 13 ? 21.429 52.580 11.299 1.00 26.76 12 LYS D C 1
ATOM 815 O O . LYS D 1 13 ? 21.929 51.686 10.657 1.00 23.25 12 LYS D O 1
ATOM 821 N N . ALA D 1 14 ? 21.079 52.416 12.565 1.00 25.05 13 ALA D N 1
ATOM 822 C CA . ALA D 1 14 ? 21.206 51.113 13.247 1.00 27.34 13 ALA D CA 1
ATOM 823 C C . ALA D 1 14 ? 20.390 50.010 12.528 1.00 26.95 13 ALA D C 1
ATOM 824 O O . ALA D 1 14 ? 20.922 48.879 12.360 1.00 24.22 13 ALA D O 1
ATOM 826 N N . MET D 1 15 ? 19.146 50.291 12.134 1.00 23.73 14 MET D N 1
ATOM 827 C CA . MET D 1 15 ? 18.224 49.312 11.481 1.00 28.31 14 MET D CA 1
ATOM 828 C C . MET D 1 15 ? 18.851 48.872 10.148 1.00 24.30 14 MET D C 1
ATOM 829 O O . MET D 1 15 ? 18.776 47.678 9.822 1.00 23.66 14 MET D O 1
ATOM 833 N N A LYS D 1 16 ? 19.473 49.801 9.427 0.50 23.33 15 LYS D N 1
ATOM 834 N N B LYS D 1 16 ? 19.453 49.810 9.412 0.50 23.32 15 LYS D N 1
ATOM 835 C CA A LYS D 1 16 ? 20.145 49.480 8.141 0.50 25.48 15 LYS D CA 1
ATOM 836 C CA B LYS D 1 16 ? 20.168 49.492 8.147 0.50 25.87 15 LYS D CA 1
ATOM 837 C C A LYS D 1 16 ? 21.361 48.555 8.382 0.50 25.69 15 LYS D C 1
ATOM 838 C C B LYS D 1 16 ? 21.342 48.526 8.404 0.50 26.05 15 LYS D C 1
ATOM 839 O O A LYS D 1 16 ? 21.564 47.607 7.551 0.50 22.60 15 LYS D O 1
ATOM 840 O O B LYS D 1 16 ? 21.567 47.610 7.550 0.50 22.50 15 LYS D O 1
ATOM 847 N N . GLU D 1 17 ? 22.108 48.763 9.481 1.00 25.16 16 GLU D N 1
ATOM 848 C CA . GLU D 1 17 ? 23.247 47.891 9.860 1.00 25.84 16 GLU D CA 1
ATOM 849 C C . GLU D 1 17 ? 22.739 46.506 10.299 1.00 24.78 16 GLU D C 1
ATOM 850 O O . GLU D 1 17 ? 23.408 45.494 9.958 1.00 26.34 16 GLU D O 1
ATOM 856 N N . ILE D 1 18 ? 21.625 46.443 11.040 1.00 25.90 17 ILE D N 1
ATOM 857 C CA . ILE D 1 18 ? 20.989 45.163 11.484 1.00 25.30 17 ILE D CA 1
ATOM 858 C C . ILE D 1 18 ? 20.511 44.369 10.257 1.00 23.82 17 ILE D C 1
ATOM 859 O O . ILE D 1 18 ? 20.696 43.120 10.221 1.00 25.45 17 ILE D O 1
ATOM 864 N N . ALA D 1 19 ? 19.925 45.070 9.285 1.00 26.07 18 ALA D N 1
ATOM 865 C CA . ALA D 1 19 ? 19.487 44.449 8.010 1.00 27.75 18 ALA D CA 1
ATOM 866 C C . ALA D 1 19 ? 20.684 43.813 7.268 1.00 22.66 18 ALA D C 1
ATOM 867 O O . ALA D 1 19 ? 20.557 42.669 6.812 1.00 24.80 18 ALA D O 1
ATOM 869 N N . TRP D 1 20 ? 21.804 44.509 7.175 1.00 23.15 19 TRP D N 1
ATOM 870 C CA . TRP D 1 20 ? 23.053 44.006 6.542 1.00 25.55 19 TRP D CA 1
ATOM 871 C C . TRP D 1 20 ? 23.553 42.730 7.260 1.00 25.32 19 TRP D C 1
ATOM 872 O O . TRP D 1 20 ? 23.878 41.765 6.591 1.00 18.18 19 TRP D O 1
ATOM 883 N N . ALA D 1 21 ? 23.676 42.770 8.594 1.00 22.35 20 ALA D N 1
ATOM 884 C CA . ALA D 1 21 ? 24.102 41.649 9.438 1.00 25.69 20 ALA D CA 1
ATOM 885 C C . ALA D 1 21 ? 23.183 40.418 9.241 1.00 22.96 20 ALA D C 1
ATOM 886 O O . ALA D 1 21 ? 23.709 39.293 9.090 1.00 21.67 20 ALA D O 1
ATOM 888 N N . MET D 1 22 ? 21.854 40.587 9.315 1.00 20.78 21 MET D N 1
ATOM 889 C CA . MET D 1 22 ? 20.859 39.504 9.152 1.00 23.93 21 MET D CA 1
ATOM 890 C C . MET D 1 22 ? 21.018 38.901 7.755 1.00 22.13 21 MET D C 1
ATOM 891 O O . MET D 1 22 ? 20.945 37.686 7.628 1.00 20.29 21 MET D O 1
ATOM 895 N N . LYS D 1 23 ? 21.253 39.683 6.730 1.00 21.54 22 LYS D N 1
ATOM 896 C CA . LYS D 1 23 ? 21.466 39.058 5.391 1.00 22.29 22 LYS D CA 1
ATOM 897 C C . LYS D 1 23 ? 22.809 38.283 5.355 1.00 22.89 22 LYS D C 1
ATOM 898 O O . LYS D 1 23 ? 22.836 37.257 4.624 1.00 22.87 22 LYS D O 1
ATOM 904 N N . GLU D 1 24 ? 23.872 38.717 6.074 1.00 21.16 23 GLU D N 1
ATOM 905 C CA . GLU D 1 24 ? 25.164 37.970 6.103 1.00 22.80 23 GLU D CA 1
ATOM 906 C C . GLU D 1 24 ? 24.923 36.659 6.852 1.00 23.68 23 GLU D C 1
ATOM 907 O O . GLU D 1 24 ? 25.440 35.624 6.428 1.00 20.71 23 GLU D O 1
ATOM 913 N N . ILE D 1 25 ? 24.156 36.695 7.944 1.00 22.15 24 ILE D N 1
ATOM 914 C CA . ILE D 1 25 ? 23.866 35.437 8.674 1.00 23.33 24 ILE D CA 1
ATOM 915 C C . ILE D 1 25 ? 23.031 34.475 7.795 1.00 22.95 24 ILE D C 1
ATOM 916 O O . ILE D 1 25 ? 23.361 33.286 7.764 1.00 22.79 24 ILE D O 1
ATOM 921 N N . ALA D 1 26 ? 21.954 34.955 7.177 1.00 21.50 25 ALA D N 1
ATOM 922 C CA . ALA D 1 26 ? 21.150 34.178 6.208 1.00 22.95 25 ALA D CA 1
ATOM 923 C C . ALA D 1 26 ? 22.055 33.611 5.112 1.00 23.28 25 ALA D C 1
ATOM 924 O O . ALA D 1 26 ? 21.805 32.438 4.756 1.00 20.45 25 ALA D O 1
ATOM 926 N N . GLN D 1 27 ? 23.049 34.350 4.610 1.00 23.69 26 GLN D N 1
ATOM 927 C CA . GLN D 1 27 ? 23.978 33.843 3.548 1.00 23.86 26 GLN D CA 1
ATOM 928 C C . GLN D 1 27 ? 24.804 32.645 4.082 1.00 25.05 26 GLN D C 1
ATOM 929 O O . GLN D 1 27 ? 24.918 31.619 3.372 1.00 20.78 26 GLN D O 1
ATOM 935 N N . ALA D 1 28 ? 25.290 32.712 5.331 1.00 22.12 27 ALA D N 1
ATOM 936 C CA . ALA D 1 28 ? 26.123 31.672 5.957 1.00 24.62 27 ALA D CA 1
ATOM 937 C C . ALA D 1 28 ? 25.308 30.370 6.015 1.00 26.89 27 ALA D C 1
ATOM 938 O O . ALA D 1 28 ? 25.910 29.286 5.898 1.00 26.57 27 ALA D O 1
ATOM 940 N N . MET D 1 29 ? 23.980 30.487 6.198 1.00 23.61 28 MET D N 1
ATOM 941 C CA . MET D 1 29 ? 23.096 29.354 6.542 1.00 23.62 28 MET D CA 1
ATOM 942 C C . MET D 1 29 ? 22.422 28.767 5.290 1.00 22.50 28 MET D C 1
ATOM 943 O O . MET D 1 29 ? 21.753 27.768 5.444 1.00 25.36 28 MET D O 1
ATOM 948 N N . LYS D 1 30 ? 22.748 29.228 4.079 1.00 25.84 29 LYS D N 1
ATOM 949 C CA . LYS D 1 30 ? 22.144 28.694 2.817 1.00 25.83 29 LYS D CA 1
ATOM 950 C C . LYS D 1 30 ? 23.245 28.195 1.837 1.00 25.17 29 LYS D C 1
ATOM 951 O O . LYS D 1 30 ? 24.360 28.727 1.818 1.00 22.77 29 LYS D O 1
ATOM 957 N N . GLY D 1 31 ? 22.927 27.249 0.948 1.00 26.38 30 GLY D N 1
ATOM 958 C CA . GLY D 1 31 ? 23.909 26.629 0.034 1.00 27.06 30 GLY D CA 1
ATOM 959 C C . GLY D 1 31 ? 24.482 27.620 -0.994 1.00 29.62 30 GLY D C 1
ATOM 960 O O . GLY D 1 31 ? 25.738 27.527 -1.259 1.00 27.78 30 GLY D O 1
ATOM 965 N N . GLY E 1 2 ? -8.738 54.161 9.846 1.00 44.49 1 GLY E N 1
ATOM 966 C CA . GLY E 1 2 ? -7.604 54.803 9.177 1.00 43.50 1 GLY E CA 1
ATOM 967 C C . GLY E 1 2 ? -6.408 53.876 9.087 1.00 34.91 1 GLY E C 1
ATOM 968 O O . GLY E 1 2 ? -6.288 52.964 9.940 1.00 38.76 1 GLY E O 1
ATOM 969 N N . GLU E 1 3 ? -5.542 54.115 8.102 1.00 37.05 2 GLU E N 1
ATOM 970 C CA . GLU E 1 3 ? -4.367 53.257 7.812 1.00 41.02 2 GLU E CA 1
ATOM 971 C C . GLU E 1 3 ? -3.345 53.339 8.949 1.00 32.67 2 GLU E C 1
ATOM 972 O O . GLU E 1 3 ? -2.721 52.357 9.181 1.00 33.25 2 GLU E O 1
ATOM 978 N N . ILE E 1 4 ? -3.123 54.470 9.589 1.00 29.92 3 ILE E N 1
ATOM 979 C CA A ILE E 1 4 ? -2.097 54.568 10.668 0.67 31.33 3 ILE E CA 1
ATOM 980 C CA B ILE E 1 4 ? -2.065 54.521 10.637 0.33 27.73 3 ILE E CA 1
ATOM 981 C C . ILE E 1 4 ? -2.551 53.703 11.841 1.00 27.55 3 ILE E C 1
ATOM 982 O O . ILE E 1 4 ? -1.734 52.919 12.329 1.00 27.31 3 ILE E O 1
ATOM 991 N N . ALA E 1 5 ? -3.814 53.837 12.246 1.00 27.35 4 ALA E N 1
ATOM 992 C CA . ALA E 1 5 ? -4.389 52.996 13.344 1.00 32.36 4 ALA E CA 1
ATOM 993 C C . ALA E 1 5 ? -4.301 51.492 12.982 1.00 26.86 4 ALA E C 1
ATOM 994 O O . ALA E 1 5 ? -3.946 50.681 13.790 1.00 21.98 4 ALA E O 1
ATOM 996 N N . GLN E 1 6 ? -4.632 51.120 11.764 1.00 26.89 5 GLN E N 1
ATOM 997 C CA . GLN E 1 6 ? -4.624 49.709 11.310 1.00 28.39 5 GLN E CA 1
ATOM 998 C C . GLN E 1 6 ? -3.167 49.182 11.332 1.00 26.42 5 GLN E C 1
ATOM 999 O O . GLN E 1 6 ? -2.944 48.004 11.770 1.00 28.28 5 GLN E O 1
ATOM 1005 N N . ALA E 1 7 ? -2.195 49.996 10.877 1.00 25.28 6 ALA E N 1
ATOM 1006 C CA . ALA E 1 7 ? -0.770 49.598 10.887 1.00 24.47 6 ALA E CA 1
ATOM 1007 C C . ALA E 1 7 ? -0.316 49.329 12.329 1.00 25.32 6 ALA E C 1
ATOM 1008 O O . ALA E 1 7 ? 0.346 48.343 12.556 1.00 25.34 6 ALA E O 1
ATOM 1010 N N . MET E 1 8 ? -0.659 50.189 13.277 1.00 23.59 7 MET E N 1
ATOM 1011 C CA A MET E 1 8 ? -0.238 49.989 14.688 0.36 23.87 7 MET E CA 1
ATOM 1012 C CA B MET E 1 8 ? -0.275 50.005 14.700 0.64 23.77 7 MET E CA 1
ATOM 1013 C C . MET E 1 8 ? -0.861 48.712 15.288 1.00 22.88 7 MET E C 1
ATOM 1014 O O . MET E 1 8 ? -0.187 47.982 15.987 1.00 23.94 7 MET E O 1
ATOM 1023 N N . LYS E 1 9 ? -2.121 48.438 14.974 1.00 24.59 8 LYS E N 1
ATOM 1024 C CA . LYS E 1 9 ? -2.794 47.209 15.472 1.00 23.35 8 LYS E CA 1
ATOM 1025 C C . LYS E 1 9 ? -2.140 45.942 14.902 1.00 24.67 8 LYS E C 1
ATOM 1026 O O . LYS E 1 9 ? -1.953 44.974 15.660 1.00 25.78 8 LYS E O 1
ATOM 1032 N N . GLU E 1 10 ? -1.767 45.965 13.620 1.00 23.18 9 GLU E N 1
ATOM 1033 C CA . GLU E 1 10 ? -1.033 44.841 12.997 1.00 26.73 9 GLU E CA 1
ATOM 1034 C C . GLU E 1 10 ? 0.360 44.665 13.650 1.00 23.07 9 GLU E C 1
ATOM 1035 O O . GLU E 1 10 ? 0.773 43.522 13.815 1.00 24.26 9 GLU E O 1
ATOM 1041 N N . ILE E 1 11 ? 1.091 45.757 13.896 1.00 23.88 10 ILE E N 1
ATOM 1042 C CA . ILE E 1 11 ? 2.437 45.730 14.541 1.00 23.62 10 ILE E CA 1
ATOM 1043 C C . ILE E 1 11 ? 2.267 45.143 15.941 1.00 25.83 10 ILE E C 1
ATOM 1044 O O . ILE E 1 11 ? 3.114 44.286 16.307 1.00 23.76 10 ILE E O 1
ATOM 1049 N N . ALA E 1 12 ? 1.213 45.513 16.671 1.00 22.91 11 ALA E N 1
ATOM 1050 C CA . ALA E 1 12 ? 0.957 44.900 18.010 1.00 24.11 11 ALA E CA 1
ATOM 1051 C C . ALA E 1 12 ? 0.697 43.371 17.934 1.00 24.47 11 ALA E C 1
ATOM 1052 O O . ALA E 1 12 ? 1.270 42.610 18.718 1.00 24.25 11 ALA E O 1
ATOM 1054 N N . LYS E 1 13 ? -0.118 42.898 16.996 1.00 26.58 12 LYS E N 1
ATOM 1055 C CA . LYS E 1 13 ? -0.439 41.456 16.833 1.00 29.25 12 LYS E CA 1
ATOM 1056 C C . LYS E 1 13 ? 0.851 40.673 16.468 1.00 27.01 12 LYS E C 1
ATOM 1057 O O . LYS E 1 13 ? 1.102 39.579 17.045 1.00 29.12 12 LYS E O 1
ATOM 1063 N N . ALA E 1 14 ? 1.679 41.193 15.558 1.00 28.51 13 ALA E N 1
ATOM 1064 C CA . ALA E 1 14 ? 2.963 40.547 15.161 1.00 30.24 13 ALA E CA 1
ATOM 1065 C C . ALA E 1 14 ? 3.942 40.489 16.351 1.00 29.76 13 ALA E C 1
ATOM 1066 O O . ALA E 1 14 ? 4.596 39.450 16.557 1.00 27.28 13 ALA E O 1
ATOM 1068 N N . MET E 1 15 ? 4.041 41.561 17.129 1.00 24.32 14 MET E N 1
ATOM 1069 C CA . MET E 1 15 ? 4.942 41.636 18.324 1.00 29.93 14 MET E CA 1
ATOM 1070 C C . MET E 1 15 ? 4.524 40.579 19.367 1.00 26.02 14 MET E C 1
ATOM 1071 O O . MET E 1 15 ? 5.423 39.933 19.949 1.00 24.10 14 MET E O 1
ATOM 1075 N N . LYS E 1 16 ? 3.227 40.391 19.590 1.00 24.46 15 LYS E N 1
ATOM 1076 C CA A LYS E 1 16 ? 2.693 39.335 20.507 0.49 26.56 15 LYS E CA 1
ATOM 1077 C CA B LYS E 1 16 ? 2.684 39.335 20.499 0.51 27.28 15 LYS E CA 1
ATOM 1078 C C . LYS E 1 16 ? 3.112 37.929 20.021 1.00 24.74 15 LYS E C 1
ATOM 1079 O O . LYS E 1 16 ? 3.515 37.112 20.835 1.00 20.85 15 LYS E O 1
ATOM 1086 N N . GLU E 1 17 ? 2.996 37.646 18.728 1.00 24.42 16 GLU E N 1
ATOM 1087 C CA . GLU E 1 17 ? 3.441 36.369 18.121 1.00 23.33 16 GLU E CA 1
ATOM 1088 C C . GLU E 1 17 ? 4.972 36.220 18.287 1.00 23.61 16 GLU E C 1
ATOM 1089 O O . GLU E 1 17 ? 5.442 35.099 18.582 1.00 26.49 16 GLU E O 1
ATOM 1095 N N . ILE E 1 18 ? 5.762 37.271 18.040 1.00 23.99 17 ILE E N 1
ATOM 1096 C CA . ILE E 1 18 ? 7.243 37.216 18.176 1.00 23.47 17 ILE E CA 1
ATOM 1097 C C . ILE E 1 18 ? 7.574 36.909 19.646 1.00 26.05 17 ILE E C 1
ATOM 1098 O O . ILE E 1 18 ? 8.453 36.066 19.894 1.00 27.34 17 ILE E O 1
ATOM 1103 N N . ALA E 1 19 ? 6.874 37.531 20.588 1.00 24.68 18 ALA E N 1
ATOM 1104 C CA . ALA E 1 19 ? 7.076 37.260 22.032 1.00 24.62 18 ALA E CA 1
ATOM 1105 C C . ALA E 1 19 ? 6.812 35.774 22.337 1.00 27.51 18 ALA E C 1
ATOM 1106 O O . ALA E 1 19 ? 7.663 35.170 23.033 1.00 30.80 18 ALA E O 1
ATOM 1108 N N . TRP E 1 20 ? 5.729 35.183 21.806 1.00 25.50 19 TRP E N 1
ATOM 1109 C CA . TRP E 1 20 ? 5.376 33.758 22.046 1.00 28.02 19 TRP E CA 1
ATOM 1110 C C . TRP E 1 20 ? 6.493 32.836 21.518 1.00 27.60 19 TRP E C 1
ATOM 1111 O O . TRP E 1 20 ? 6.909 31.947 22.246 1.00 26.13 19 TRP E O 1
ATOM 1122 N N . ALA E 1 21 ? 6.980 33.062 20.294 1.00 28.25 20 ALA E N 1
ATOM 1123 C CA . ALA E 1 21 ? 8.026 32.261 19.637 1.00 29.23 20 ALA E CA 1
ATOM 1124 C C . ALA E 1 21 ? 9.321 32.348 20.456 1.00 27.61 20 ALA E C 1
ATOM 1125 O O . ALA E 1 21 ? 9.948 31.306 20.689 1.00 26.05 20 ALA E O 1
ATOM 1127 N N . MET E 1 22 ? 9.723 33.554 20.847 1.00 23.23 21 MET E N 1
ATOM 1128 C CA . MET E 1 22 ? 10.992 33.792 21.587 1.00 25.95 21 MET E CA 1
ATOM 1129 C C . MET E 1 22 ? 10.917 33.081 22.951 1.00 26.29 21 MET E C 1
ATOM 1130 O O . MET E 1 22 ? 11.951 32.533 23.397 1.00 29.04 21 MET E O 1
ATOM 1135 N N . LYS E 1 23 ? 9.759 33.068 23.587 1.00 27.06 22 LYS E N 1
ATOM 1136 C CA . LYS E 1 23 ? 9.611 32.292 24.858 1.00 29.17 22 LYS E CA 1
ATOM 1137 C C . LYS E 1 23 ? 9.738 30.783 24.559 1.00 27.50 22 LYS E C 1
ATOM 1138 O O . LYS E 1 23 ? 10.355 30.112 25.343 1.00 27.86 22 LYS E O 1
ATOM 1144 N N . GLU E 1 24 ? 9.197 30.262 23.457 1.00 26.50 23 GLU E N 1
ATOM 1145 C CA . GLU E 1 24 ? 9.370 28.818 23.124 1.00 31.79 23 GLU E CA 1
ATOM 1146 C C . GLU E 1 24 ? 10.865 28.494 22.961 1.00 33.99 23 GLU E C 1
ATOM 1147 O O . GLU E 1 24 ? 11.333 27.430 23.441 1.00 31.47 23 GLU E O 1
ATOM 1153 N N . ILE E 1 25 ? 11.578 29.352 22.227 1.00 29.47 24 ILE E N 1
ATOM 1154 C CA . ILE E 1 25 ? 13.019 29.152 21.946 1.00 30.81 24 ILE E CA 1
ATOM 1155 C C . ILE E 1 25 ? 13.781 29.224 23.279 1.00 28.71 24 ILE E C 1
ATOM 1156 O O . ILE E 1 25 ? 14.679 28.388 23.522 1.00 27.18 24 ILE E O 1
ATOM 1161 N N . ALA E 1 26 ? 13.459 30.176 24.132 1.00 26.69 25 ALA E N 1
ATOM 1162 C CA . ALA E 1 26 ? 14.128 30.258 25.464 1.00 31.68 25 ALA E CA 1
ATOM 1163 C C . ALA E 1 26 ? 13.904 28.969 26.275 1.00 33.22 25 ALA E C 1
ATOM 1164 O O . ALA E 1 26 ? 14.866 28.481 26.924 1.00 33.74 25 ALA E O 1
ATOM 1166 N N . GLN E 1 27 ? 12.687 28.435 26.254 1.00 31.23 26 GLN E N 1
ATOM 1167 C CA . GLN E 1 27 ? 12.321 27.184 26.975 1.00 33.54 26 GLN E CA 1
ATOM 1168 C C . GLN E 1 27 ? 13.162 25.999 26.432 1.00 32.34 26 GLN E C 1
ATOM 1169 O O . GLN E 1 27 ? 13.613 25.190 27.230 1.00 30.66 26 GLN E O 1
ATOM 1175 N N . ALA E 1 28 ? 13.416 25.914 25.117 1.00 30.05 27 ALA E N 1
ATOM 1176 C CA . ALA E 1 28 ? 14.198 24.836 24.478 1.00 30.20 27 ALA E CA 1
ATOM 1177 C C . ALA E 1 28 ? 15.681 24.906 24.935 1.00 31.67 27 ALA E C 1
ATOM 1178 O O . ALA E 1 28 ? 16.302 23.840 25.089 1.00 34.85 27 ALA E O 1
ATOM 1180 N N . MET E 1 29 ? 16.209 26.103 25.241 1.00 29.00 28 MET E N 1
ATOM 1181 C CA A MET E 1 29 ? 17.662 26.275 25.516 0.60 28.88 28 MET E CA 1
ATOM 1182 C CA B MET E 1 29 ? 17.648 26.400 25.509 0.40 29.95 28 MET E CA 1
ATOM 1183 C C . MET E 1 29 ? 17.905 26.440 27.011 1.00 26.80 28 MET E C 1
ATOM 1184 O O . MET E 1 29 ? 19.060 26.514 27.398 1.00 34.87 28 MET E O 1
ATOM 1192 N N . LYS E 1 30 ? 16.856 26.442 27.800 1.00 29.67 29 LYS E N 1
ATOM 1193 C CA . LYS E 1 30 ? 16.983 26.747 29.248 1.00 37.11 29 LYS E CA 1
ATOM 1194 C C . LYS E 1 30 ? 17.518 25.514 29.978 1.00 42.25 29 LYS E C 1
ATOM 1195 O O . LYS E 1 30 ? 17.084 24.368 29.653 1.00 53.97 29 LYS E O 1
ATOM 1201 N N . GLY E 1 31 ? 18.383 25.771 30.969 1.00 57.11 30 GLY E N 1
ATOM 1202 C CA . GLY E 1 31 ? 19.081 24.768 31.805 1.00 65.03 30 GLY E CA 1
ATOM 1203 C C . GLY E 1 31 ? 18.864 25.041 33.277 1.00 65.21 30 GLY E C 1
ATOM 1204 O O . GLY E 1 31 ? 17.812 24.648 33.803 1.00 79.13 30 GLY E O 1
ATOM 1208 N N . GLY F 1 2 ? 12.288 65.160 28.668 1.00 38.98 1 GLY F N 1
ATOM 1209 C CA . GLY F 1 2 ? 10.838 64.778 28.787 1.00 35.89 1 GLY F CA 1
ATOM 1210 C C . GLY F 1 2 ? 10.576 63.303 28.476 1.00 29.97 1 GLY F C 1
ATOM 1211 O O . G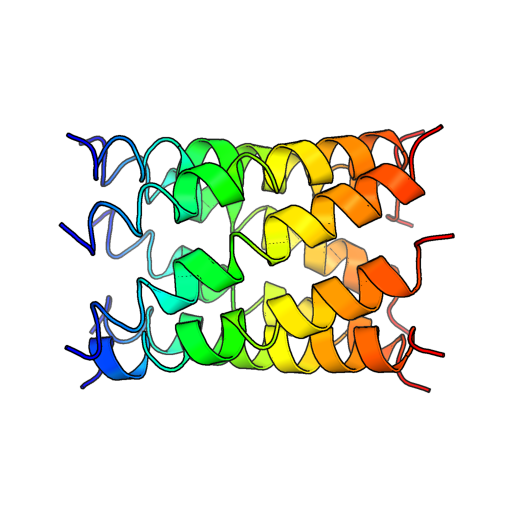LY F 1 2 ? 11.480 62.609 27.966 1.00 37.52 1 GLY F O 1
ATOM 1212 N N . GLU F 1 3 ? 9.349 62.849 28.741 1.00 25.19 2 GLU F N 1
ATOM 1213 C CA . GLU F 1 3 ? 8.930 61.427 28.694 1.00 28.47 2 GLU F CA 1
ATOM 1214 C C . GLU F 1 3 ? 9.180 60.878 27.278 1.00 30.09 2 GLU F C 1
ATOM 1215 O O . GLU F 1 3 ? 9.800 59.793 27.154 1.00 33.97 2 GLU F O 1
ATOM 1221 N N . ILE F 1 4 ? 8.807 61.614 26.237 1.00 25.50 3 ILE F N 1
ATOM 1222 C CA . ILE F 1 4 ? 8.934 61.092 24.842 1.00 26.11 3 ILE F CA 1
ATOM 1223 C C . ILE F 1 4 ? 10.393 61.186 24.365 1.00 26.77 3 ILE F C 1
ATOM 1224 O O . ILE F 1 4 ? 10.898 60.179 23.843 1.00 26.36 3 ILE F O 1
ATOM 1229 N N . ALA F 1 5 ? 11.041 62.340 24.507 1.00 27.10 4 ALA F N 1
ATOM 1230 C CA . ALA F 1 5 ? 12.425 62.594 24.025 1.00 31.14 4 ALA F CA 1
ATOM 1231 C C . ALA F 1 5 ? 13.433 61.646 24.695 1.00 29.23 4 ALA F C 1
A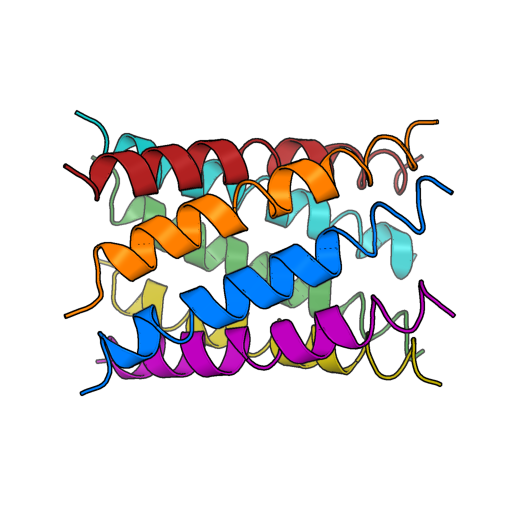TOM 1232 O O . ALA F 1 5 ? 14.304 61.122 24.017 1.00 23.42 4 ALA F O 1
ATOM 1234 N N . GLN F 1 6 ? 13.358 61.486 26.013 1.00 25.09 5 GLN F N 1
ATOM 1235 C CA . GLN F 1 6 ? 14.290 60.619 26.748 1.00 27.45 5 GLN F CA 1
ATOM 1236 C C . GLN F 1 6 ? 14.100 59.156 26.285 1.00 29.18 5 GLN F C 1
ATOM 1237 O O . GLN F 1 6 ? 15.132 58.466 26.075 1.00 26.40 5 GLN F O 1
ATOM 1243 N N . ALA F 1 7 ? 12.843 58.673 26.165 1.00 21.32 6 ALA F N 1
ATOM 1244 C CA . ALA F 1 7 ? 12.533 57.296 25.749 1.00 23.93 6 ALA F CA 1
ATOM 1245 C C . ALA F 1 7 ? 13.121 57.112 24.351 1.00 23.06 6 ALA F C 1
ATOM 1246 O O . ALA F 1 7 ? 13.766 56.107 24.107 1.00 23.57 6 ALA F O 1
ATOM 1248 N N A MET F 1 8 ? 12.956 58.091 23.471 0.56 21.65 7 MET F N 1
ATOM 1249 N N B MET F 1 8 ? 12.978 58.094 23.474 0.44 21.71 7 MET F N 1
ATOM 1250 C CA A MET F 1 8 ? 13.502 57.967 22.083 0.56 23.15 7 MET F CA 1
ATOM 1251 C CA B MET F 1 8 ? 13.502 57.942 22.084 0.44 23.23 7 MET F CA 1
ATOM 1252 C C A MET F 1 8 ? 15.041 57.917 22.131 0.56 25.03 7 MET F C 1
ATOM 1253 C C B MET F 1 8 ? 15.042 57.956 22.091 0.44 24.38 7 MET F C 1
ATOM 1254 O O A MET F 1 8 ? 15.642 57.088 21.417 0.56 25.22 7 MET F O 1
ATOM 1255 O O B MET F 1 8 ? 15.651 57.199 21.304 0.44 23.56 7 MET F O 1
ATOM 1264 N N . LYS F 1 9 ? 15.679 58.723 22.975 1.00 24.93 8 LYS F N 1
ATOM 1265 C CA A LYS F 1 9 ? 17.164 58.740 23.065 0.27 27.70 8 LYS F CA 1
ATOM 1266 C CA B LYS F 1 9 ? 17.159 58.727 23.037 0.73 27.95 8 LYS F CA 1
ATOM 1267 C C . LYS F 1 9 ? 17.652 57.346 23.500 1.00 28.74 8 LYS F C 1
ATOM 1268 O O . LYS F 1 9 ? 18.665 56.875 22.949 1.00 29.15 8 LYS F O 1
ATOM 1273 N N . GLU F 1 10 ? 16.944 56.716 24.450 1.00 26.74 9 GLU F N 1
ATOM 1274 C CA . GLU F 1 10 ? 17.319 55.391 25.020 1.00 29.14 9 GLU F CA 1
ATOM 1275 C C . GLU F 1 10 ? 17.087 54.297 23.968 1.00 26.64 9 GLU F C 1
ATOM 1276 O O . GLU F 1 10 ? 17.910 53.409 23.838 1.00 27.15 9 GLU F O 1
ATOM 1282 N N . ILE F 1 11 ? 15.974 54.329 23.270 1.00 23.03 10 ILE F N 1
ATOM 1283 C CA . ILE F 1 11 ? 15.730 53.430 22.103 1.00 25.15 10 ILE F CA 1
ATOM 1284 C C . ILE F 1 11 ? 16.889 53.576 21.102 1.00 24.46 10 ILE F C 1
ATOM 1285 O O . ILE F 1 11 ? 17.425 52.552 20.710 1.00 26.40 10 ILE F O 1
ATOM 1290 N N . ALA F 1 12 ? 17.288 54.779 20.715 1.00 24.92 11 ALA F N 1
ATOM 1291 C CA . ALA F 1 12 ? 18.400 54.988 19.750 1.00 27.90 11 ALA F CA 1
ATOM 1292 C C . ALA F 1 12 ? 19.707 54.364 20.278 1.00 27.42 11 ALA F C 1
ATOM 1293 O O . ALA F 1 12 ? 20.401 53.734 19.515 1.00 24.69 11 ALA F O 1
ATOM 1295 N N . LYS F 1 13 ? 20.073 54.588 21.544 1.00 25.46 12 LYS F N 1
ATOM 1296 C CA . LYS F 1 13 ? 21.325 54.043 22.101 1.00 26.11 12 LYS F CA 1
ATOM 1297 C C . LYS F 1 13 ? 21.301 52.504 22.070 1.00 27.24 12 LYS F C 1
ATOM 1298 O O . LYS F 1 13 ? 22.301 51.884 21.640 1.00 26.96 12 LYS F O 1
ATOM 1304 N N . ALA F 1 14 ? 20.190 51.887 22.497 1.00 25.84 13 ALA F N 1
ATOM 1305 C CA . ALA F 1 14 ? 20.013 50.415 22.492 1.00 28.08 13 ALA F CA 1
ATOM 1306 C C . ALA F 1 14 ? 20.101 49.885 21.049 1.00 25.11 13 ALA F C 1
ATOM 1307 O O . ALA F 1 14 ?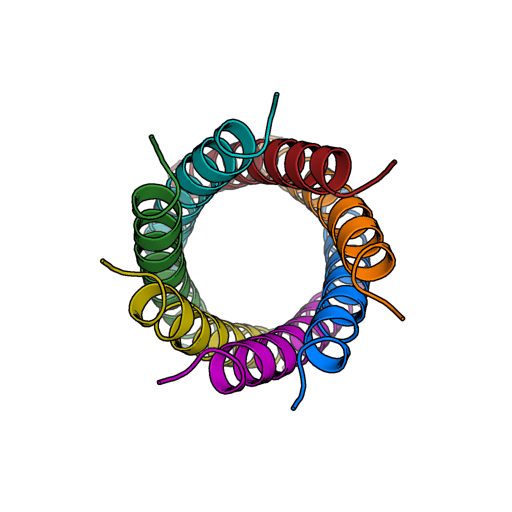 20.816 48.915 20.820 1.00 25.86 13 ALA F O 1
ATOM 1309 N N . MET F 1 15 ? 19.437 50.528 20.108 1.00 25.85 14 MET F N 1
ATOM 1310 C CA . MET F 1 15 ? 19.483 50.079 18.689 1.00 27.37 14 MET F CA 1
ATOM 1311 C C . MET F 1 15 ? 20.936 50.075 18.158 1.00 25.90 14 MET F C 1
ATOM 1312 O O . MET F 1 15 ? 21.280 49.102 17.514 1.00 23.88 14 MET F O 1
ATOM 1316 N N . LYS F 1 16 ? 21.765 51.096 18.451 1.00 28.41 15 LYS F N 1
ATOM 1317 C CA . LYS F 1 16 ? 23.189 51.165 18.028 1.00 29.96 15 LYS F CA 1
ATOM 1318 C C . LYS F 1 16 ? 23.962 49.980 18.623 1.00 24.99 15 LYS F C 1
ATOM 1319 O O . LYS F 1 16 ? 24.800 49.431 17.948 1.00 25.39 15 LYS F O 1
ATOM 1325 N N . GLU F 1 17 ? 23.719 49.643 19.885 1.00 26.86 16 GLU F N 1
ATOM 1326 C CA A GLU F 1 17 ? 24.386 48.506 20.563 0.90 28.76 16 GLU F CA 1
ATOM 1327 C CA B GLU F 1 17 ? 24.392 48.498 20.557 0.10 27.23 16 GLU F CA 1
ATOM 1328 C C . GLU F 1 17 ? 23.934 47.165 19.941 1.00 26.98 16 GLU F C 1
ATOM 1329 O O . GLU F 1 17 ? 24.795 46.273 19.765 1.00 28.34 16 GLU F O 1
ATOM 1340 N N . ILE F 1 18 ? 22.634 46.994 19.684 1.00 26.35 17 ILE F N 1
ATOM 1341 C CA . ILE F 1 18 ? 22.101 45.784 18.989 1.00 25.09 17 ILE F CA 1
ATOM 1342 C C . ILE F 1 18 ? 22.768 45.689 17.608 1.00 24.76 17 ILE F C 1
ATOM 1343 O O . ILE F 1 18 ? 23.177 44.549 17.232 1.00 27.91 17 ILE F O 1
ATOM 1348 N N . ALA F 1 19 ? 22.939 46.785 16.877 1.00 24.07 18 ALA F N 1
ATOM 1349 C CA . ALA F 1 19 ? 23.618 46.716 15.534 1.00 26.17 18 ALA F CA 1
ATOM 1350 C C . ALA F 1 19 ? 25.073 46.259 15.675 1.00 27.93 18 ALA F C 1
ATOM 1351 O O . ALA F 1 19 ? 25.547 45.456 14.838 1.00 28.28 18 ALA F O 1
ATOM 1353 N N . TRP F 1 20 ? 25.790 46.754 16.693 1.00 30.48 19 TRP F N 1
ATOM 1354 C CA . TRP F 1 20 ? 27.214 46.402 16.927 1.00 31.03 19 TRP F CA 1
ATOM 1355 C C . TRP F 1 20 ? 27.282 44.898 17.217 1.00 28.87 19 TRP F C 1
ATOM 1356 O O . TRP F 1 20 ? 28.143 44.227 16.638 1.00 29.16 19 TRP F O 1
ATOM 1367 N N . ALA F 1 21 ? 26.366 44.370 18.047 1.00 26.57 20 ALA F N 1
ATOM 1368 C CA . ALA F 1 21 ? 26.340 42.931 18.417 1.00 26.95 20 ALA F CA 1
ATOM 1369 C C . ALA F 1 21 ? 26.014 42.053 17.204 1.00 24.99 20 ALA F C 1
ATOM 1370 O O . ALA F 1 21 ? 26.651 41.011 17.027 1.00 26.51 20 ALA F O 1
ATOM 1372 N N . MET F 1 22 ? 25.038 42.444 16.409 1.00 22.79 21 MET F N 1
ATOM 1373 C CA . MET F 1 22 ? 24.661 41.651 15.203 1.00 27.33 21 MET F CA 1
ATOM 1374 C C . MET F 1 2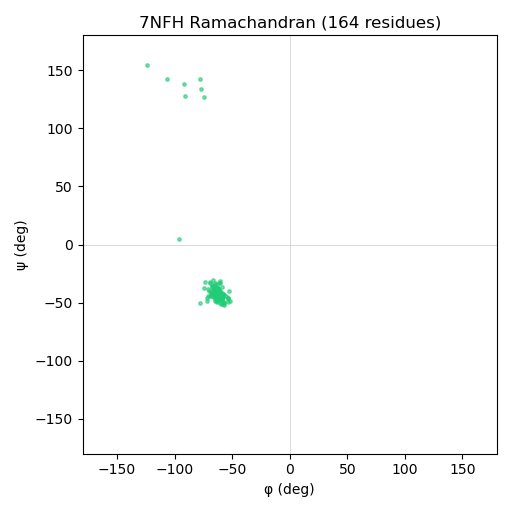2 ? 25.827 41.607 14.196 1.00 24.96 21 MET F C 1
ATOM 1375 O O . MET F 1 22 ? 26.024 40.520 13.587 1.00 22.92 21 MET F O 1
ATOM 1379 N N . LYS F 1 23 ? 26.569 42.699 14.027 1.00 23.80 22 LYS F N 1
ATOM 1380 C CA . LYS F 1 23 ? 27.791 42.746 13.165 1.00 27.03 22 LYS F CA 1
ATOM 1381 C C . LYS F 1 23 ? 28.869 41.769 13.678 1.00 26.23 22 LYS F C 1
ATOM 1382 O O . LYS F 1 23 ? 29.492 41.120 12.854 1.00 23.03 22 LYS F O 1
ATOM 1388 N N . GLU F 1 24 ? 29.097 41.670 14.990 1.00 25.52 23 GLU F N 1
ATOM 1389 C CA . GLU F 1 24 ? 30.053 40.708 15.5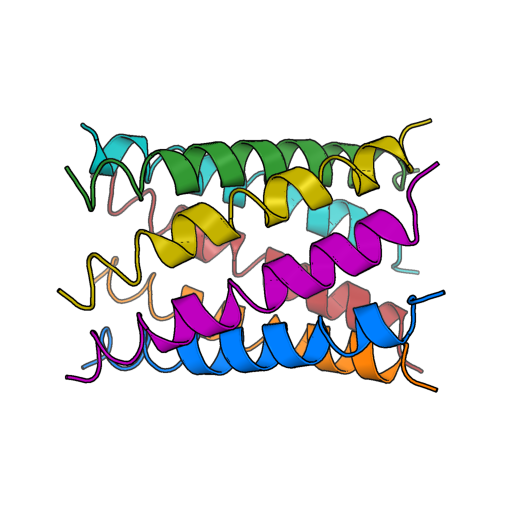82 1.00 26.81 23 GLU F CA 1
ATOM 1390 C C . GLU F 1 24 ? 29.602 39.264 15.285 1.00 25.08 23 GLU F C 1
ATOM 1391 O O . GLU F 1 24 ? 30.470 38.432 14.912 1.00 24.72 23 GLU F O 1
ATOM 1397 N N . ILE F 1 25 ? 28.306 38.957 15.518 1.00 22.03 24 ILE F N 1
ATOM 1398 C CA . ILE F 1 25 ? 27.733 37.616 15.219 1.00 26.48 24 ILE F CA 1
ATOM 1399 C C . ILE F 1 25 ? 27.899 37.315 13.713 1.00 25.01 24 ILE F C 1
ATOM 1400 O O . ILE F 1 25 ? 28.369 36.231 13.387 1.00 25.60 24 ILE F O 1
ATOM 1405 N N . ALA F 1 26 ? 27.581 38.232 12.825 1.00 24.56 25 ALA F N 1
ATOM 1406 C CA . ALA F 1 26 ? 27.780 38.006 11.367 1.00 24.45 25 ALA F CA 1
ATOM 1407 C C . ALA F 1 26 ? 29.251 37.699 11.059 1.00 25.10 25 ALA F C 1
ATOM 1408 O O . ALA F 1 26 ? 29.475 36.756 10.299 1.00 25.68 25 ALA F O 1
ATOM 1410 N N . GLN F 1 27 ? 30.203 38.460 11.622 1.00 27.38 26 GLN F N 1
ATOM 1411 C CA . GLN F 1 27 ? 31.673 38.292 11.382 1.00 34.32 26 GLN F CA 1
ATOM 1412 C C . GLN F 1 27 ? 32.126 36.902 11.872 1.00 29.15 26 GLN F C 1
ATOM 1413 O O . GLN F 1 27 ? 32.899 36.292 11.167 1.00 29.16 26 GLN F O 1
ATOM 1419 N N . ALA F 1 28 ? 31.623 36.388 13.001 1.00 26.95 27 ALA F N 1
ATOM 1420 C CA . ALA F 1 28 ? 31.934 35.027 13.499 1.00 28.10 27 ALA F CA 1
ATOM 1421 C C . ALA F 1 28 ? 31.498 33.932 12.501 1.00 28.45 27 ALA F C 1
ATOM 1422 O O . ALA F 1 28 ? 32.183 32.911 12.396 1.00 27.09 27 ALA F O 1
ATOM 1424 N N . MET F 1 29 ? 30.411 34.150 11.772 1.00 27.37 28 MET F N 1
ATOM 1425 C CA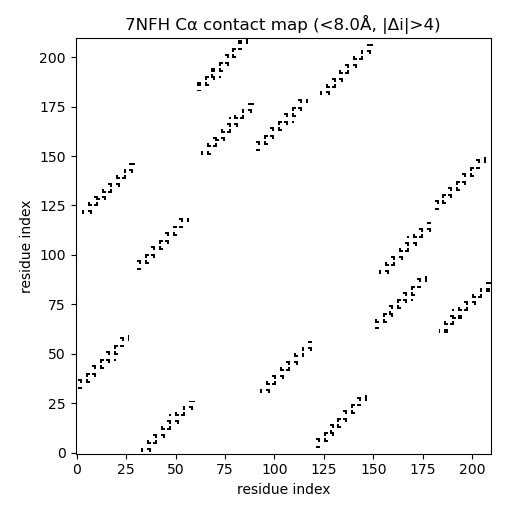 A MET F 1 29 ? 29.783 33.119 10.896 0.71 28.10 28 MET F CA 1
ATOM 1426 C CA B MET F 1 29 ? 29.748 33.144 10.892 0.29 29.36 28 MET F CA 1
ATOM 1427 C C . MET F 1 29 ? 30.207 33.301 9.431 1.00 24.92 28 MET F C 1
ATOM 1428 O O . MET F 1 29 ? 29.766 32.515 8.606 1.00 32.97 28 MET F O 1
ATOM 1435 N N . LYS F 1 30 ? 31.101 34.227 9.149 1.00 26.24 29 LYS F N 1
ATOM 1436 C CA . LYS F 1 30 ? 31.585 34.524 7.750 1.00 34.95 29 LYS F CA 1
ATOM 1437 C C . LYS F 1 30 ? 33.023 34.000 7.513 1.00 33.67 29 LYS F C 1
ATOM 1438 O O . LYS F 1 30 ? 33.884 34.060 8.431 1.00 36.72 29 LYS F O 1
ATOM 1444 N N . GLY F 1 31 ? 33.295 33.489 6.310 1.00 40.70 30 GLY F N 1
ATOM 1445 C CA . GLY F 1 31 ? 34.441 32.590 6.032 1.00 46.29 30 GLY F CA 1
ATOM 1446 C C . GLY F 1 31 ? 35.363 33.143 4.970 1.00 55.63 30 GLY F C 1
ATOM 1447 O O . GLY F 1 31 ? 35.730 34.314 5.111 1.00 73.29 30 GLY F O 1
ATOM 1451 N N . GLY G 1 2 ? -9.001 53.722 22.997 1.00 39.14 1 GLY G N 1
ATOM 1452 C CA . GLY G 1 2 ? -8.572 54.032 21.632 1.00 38.64 1 GLY G CA 1
ATOM 1453 C C . GLY G 1 2 ? -7.595 53.005 21.067 1.00 32.15 1 GLY G C 1
ATOM 1454 O O . GLY G 1 2 ? -6.815 52.409 21.785 1.00 34.25 1 GLY G O 1
ATOM 1455 N N . GLU G 1 3 ? -7.590 52.845 19.756 1.00 37.08 2 GLU G N 1
ATOM 1456 C CA . GLU G 1 3 ? -6.853 51.729 19.125 1.00 39.78 2 GLU G CA 1
ATOM 1457 C C . GLU G 1 3 ? -5.350 52.055 19.181 1.00 36.30 2 GLU G C 1
ATOM 1458 O O . GLU G 1 3 ? -4.594 51.118 19.489 1.00 34.67 2 GLU G O 1
ATOM 1464 N N . ILE G 1 4 ? -4.919 53.321 19.009 1.00 31.27 3 ILE G N 1
ATOM 1465 C CA A ILE G 1 4 ? -3.457 53.615 19.084 0.64 30.41 3 ILE G CA 1
ATOM 1466 C CA B ILE G 1 4 ? -3.480 53.739 19.119 0.36 29.03 3 ILE G CA 1
ATOM 1467 C C . ILE G 1 4 ? -2.945 53.423 20.530 1.00 27.13 3 ILE G C 1
ATOM 1468 O O . ILE G 1 4 ? -1.890 52.780 20.673 1.00 23.42 3 ILE G O 1
ATOM 1477 N N . ALA G 1 5 ? -3.638 53.880 21.558 1.00 24.84 4 ALA G N 1
ATOM 1478 C CA . ALA G 1 5 ? -3.146 53.650 22.948 1.00 25.78 4 ALA G CA 1
ATOM 1479 C C . ALA G 1 5 ? -3.082 52.156 23.254 1.00 25.84 4 ALA G C 1
ATOM 1480 O O . ALA G 1 5 ? -2.076 51.720 23.833 1.00 25.12 4 ALA G O 1
ATOM 1482 N N . GLN G 1 6 ? -4.097 51.378 22.818 1.00 28.96 5 GLN G N 1
ATOM 1483 C CA . GLN G 1 6 ? -4.175 49.911 23.061 1.00 29.05 5 GLN G CA 1
ATOM 1484 C C . GLN G 1 6 ? -2.983 49.234 22.342 1.00 27.17 5 GLN G C 1
ATOM 1485 O O . GLN G 1 6 ? -2.292 48.400 22.954 1.00 22.07 5 GLN G O 1
ATOM 1491 N N . ALA G 1 7 ? -2.718 49.576 21.087 1.00 21.90 6 ALA G N 1
ATOM 1492 C CA . ALA G 1 7 ? -1.612 48.963 20.348 1.00 22.30 6 ALA G CA 1
ATOM 1493 C C . ALA G 1 7 ? -0.292 49.261 21.086 1.00 23.98 6 ALA G C 1
ATOM 1494 O O . ALA G 1 7 ? 0.539 48.323 21.243 1.00 25.05 6 ALA G O 1
ATOM 1496 N N . MET G 1 8 ? -0.053 50.511 21.499 1.00 21.83 7 MET G N 1
ATOM 1497 C CA A MET G 1 8 ? 1.208 50.900 22.197 0.71 25.32 7 MET G CA 1
ATOM 1498 C CA B MET G 1 8 ? 1.240 50.849 22.146 0.29 23.71 7 MET G CA 1
ATOM 1499 C C . MET G 1 8 ? 1.362 50.057 23.458 1.00 24.16 7 MET G C 1
ATOM 1500 O O . MET G 1 8 ? 2.489 49.597 23.722 1.00 22.74 7 MET G O 1
ATOM 1509 N N . LYS G 1 9 ? 0.267 49.866 24.188 1.00 24.71 8 LYS G N 1
ATOM 1510 C CA . LYS G 1 9 ? 0.321 49.064 25.442 1.00 26.22 8 LYS G CA 1
ATOM 1511 C C . LYS G 1 9 ? 0.702 47.597 25.135 1.00 24.88 8 LYS G C 1
ATOM 1512 O O . LYS G 1 9 ? 1.534 46.993 25.889 1.00 23.11 8 LYS G O 1
ATOM 1518 N N . GLU G 1 10 ? 0.106 47.024 24.087 1.00 23.66 9 GLU G N 1
ATOM 1519 C CA . GLU G 1 10 ? 0.354 45.611 23.668 1.00 25.41 9 GLU G CA 1
ATOM 1520 C C . GLU G 1 10 ? 1.803 45.503 23.135 1.00 28.85 9 GLU G C 1
ATOM 1521 O O . GLU G 1 10 ? 2.469 44.474 23.450 1.00 23.97 9 GLU G O 1
ATOM 1527 N N . ILE G 1 11 ? 2.296 46.495 22.356 1.00 25.07 10 ILE G N 1
ATOM 1528 C CA . ILE G 1 11 ? 3.719 46.513 21.921 1.00 23.55 10 ILE G CA 1
ATOM 1529 C C . ILE G 1 11 ? 4.659 46.525 23.153 1.00 25.88 10 ILE G C 1
ATOM 1530 O O . ILE G 1 11 ? 5.652 45.740 23.181 1.00 26.00 10 ILE G O 1
ATOM 1535 N N . ALA G 1 12 ? 4.402 47.355 24.151 1.00 26.65 11 ALA G N 1
ATOM 1536 C CA . ALA G 1 12 ? 5.253 47.414 25.369 1.00 27.02 11 ALA G CA 1
ATOM 1537 C C . ALA G 1 12 ? 5.269 46.065 26.090 1.00 24.21 11 ALA G C 1
ATOM 1538 O O . ALA G 1 12 ? 6.362 45.627 26.439 1.00 25.69 11 ALA G O 1
ATOM 1540 N N . LYS G 1 13 ? 4.110 45.431 26.291 1.00 25.82 12 LYS G N 1
ATOM 1541 C CA . LYS G 1 13 ? 4.044 44.133 27.033 1.00 29.07 12 LYS G CA 1
ATOM 1542 C C . LYS G 1 13 ? 4.794 43.042 26.231 1.00 28.43 12 LYS G C 1
ATOM 1543 O O . LYS G 1 13 ? 5.519 42.263 26.824 1.00 27.22 12 LYS G O 1
ATOM 1549 N N . ALA G 1 14 ? 4.702 43.047 24.906 1.00 25.10 13 ALA G N 1
ATOM 1550 C CA . ALA G 1 14 ? 5.427 42.094 24.041 1.00 28.55 13 ALA G CA 1
ATOM 1551 C C . ALA G 1 14 ? 6.956 42.282 24.176 1.00 26.62 13 ALA G C 1
ATOM 1552 O O . ALA G 1 14 ? 7.682 41.276 24.271 1.00 27.42 13 ALA G O 1
ATOM 1554 N N . MET G 1 15 ? 7.434 43.526 24.161 1.00 25.88 14 MET G N 1
ATOM 1555 C CA . MET G 1 15 ? 8.865 43.923 24.187 1.00 29.46 14 MET G CA 1
ATOM 1556 C C . MET G 1 15 ? 9.430 43.449 25.530 1.00 26.71 14 MET G C 1
ATOM 1557 O O . MET G 1 15 ? 10.554 42.935 25.537 1.00 25.28 14 MET G O 1
ATOM 1561 N N . LYS G 1 16 ? 8.656 43.585 26.620 1.00 24.52 15 LYS G N 1
ATOM 1562 C CA A LYS G 1 16 ? 9.111 43.102 27.947 0.60 25.22 15 LYS G CA 1
ATOM 1563 C CA B LYS G 1 16 ? 9.092 43.095 27.952 0.40 25.09 15 LYS G CA 1
ATOM 1564 C C . LYS G 1 16 ? 9.282 41.574 27.904 1.00 28.01 15 LYS G C 1
ATOM 1565 O O . LYS G 1 16 ? 10.298 41.097 28.464 1.00 27.86 15 LYS G O 1
ATOM 1570 N N . GLU G 1 17 ? 8.359 40.845 27.253 1.00 25.97 16 GLU G N 1
ATOM 1571 C CA . GLU G 1 17 ? 8.458 39.360 27.163 1.00 28.58 16 GLU G CA 1
ATOM 1572 C C . GLU G 1 17 ? 9.685 38.985 26.307 1.00 29.38 16 GLU G C 1
ATOM 1573 O O . GLU G 1 17 ? 10.416 38.013 26.667 1.00 28.83 16 GLU G O 1
ATOM 1579 N N . ILE G 1 18 ? 9.902 39.689 25.194 1.00 27.87 17 ILE G N 1
ATOM 1580 C CA . ILE G 1 18 ? 11.068 39.426 24.307 1.00 30.34 17 ILE G CA 1
ATOM 1581 C C . ILE G 1 18 ? 12.367 39.667 25.094 1.00 31.24 17 ILE G C 1
ATOM 1582 O O . ILE G 1 18 ? 13.294 38.870 24.969 1.00 28.38 17 ILE G O 1
ATOM 1587 N N . ALA G 1 19 ? 12.440 40.711 25.906 1.00 27.98 18 ALA G N 1
ATOM 1588 C CA . ALA G 1 19 ? 13.643 41.007 26.717 1.00 31.01 18 ALA G CA 1
ATOM 1589 C C . ALA G 1 19 ? 13.876 39.865 27.715 1.00 29.80 18 ALA G C 1
ATOM 1590 O O . ALA G 1 19 ? 15.034 39.464 27.896 1.00 32.92 18 ALA G O 1
ATOM 1592 N N . TRP G 1 20 ? 12.822 39.336 28.332 1.00 31.26 19 TRP G N 1
ATOM 1593 C CA . TRP G 1 20 ? 12.957 38.238 29.326 1.00 33.98 19 TRP G CA 1
ATOM 1594 C C . TRP G 1 20 ? 13.557 37.002 28.633 1.00 31.59 19 TRP G C 1
ATOM 1595 O O . TRP G 1 20 ? 14.541 36.422 29.158 1.00 29.54 19 TRP G O 1
ATOM 1606 N N . ALA G 1 21 ? 13.010 36.658 27.455 1.00 30.03 20 ALA G N 1
ATOM 1607 C CA . ALA G 1 21 ? 13.444 35.519 26.615 1.00 32.65 20 ALA G CA 1
ATOM 1608 C C . ALA G 1 21 ? 14.908 35.702 26.176 1.00 30.12 20 ALA G C 1
ATOM 1609 O O . ALA G 1 21 ? 15.681 34.722 26.234 1.00 31.06 20 ALA G O 1
ATOM 1611 N N . MET G 1 22 ? 15.288 36.894 25.728 1.00 30.30 21 MET G N 1
ATOM 1612 C CA . MET G 1 22 ? 16.687 37.159 25.288 1.00 31.11 21 MET G CA 1
ATOM 1613 C C . MET G 1 22 ? 17.659 37.022 26.473 1.00 28.30 21 MET G C 1
ATOM 1614 O O . MET G 1 22 ? 18.758 36.507 26.263 1.00 29.63 21 MET G O 1
ATOM 1618 N N . LYS G 1 23 ? 17.270 37.434 27.669 1.00 26.55 22 LYS G N 1
ATOM 1619 C CA A LYS G 1 23 ? 18.111 37.253 28.883 0.54 28.08 22 LYS G CA 1
ATOM 1620 C CA B LYS G 1 23 ? 18.095 37.254 28.903 0.46 27.45 22 LYS G CA 1
ATOM 1621 C C . LYS G 1 23 ? 18.314 35.754 29.165 1.00 29.75 22 LYS G C 1
ATOM 1622 O O . LYS G 1 23 ? 19.472 35.374 29.453 1.00 29.69 22 LYS G O 1
ATOM 1633 N N . GLU G 1 24 ? 17.252 34.931 29.073 1.00 29.55 23 GLU G N 1
ATOM 1634 C CA . GLU G 1 24 ? 17.347 33.450 29.306 1.00 29.84 23 GLU G CA 1
ATOM 1635 C C . GLU G 1 24 ? 18.339 32.838 28.300 1.00 27.64 23 GLU G C 1
ATOM 1636 O O . GLU G 1 24 ? 19.149 31.997 28.666 1.00 29.41 23 GLU G O 1
ATOM 1642 N N . ILE G 1 25 ? 18.235 33.230 27.024 1.00 26.74 24 ILE G N 1
ATOM 1643 C CA . ILE G 1 25 ? 19.120 32.679 25.965 1.00 26.20 24 ILE G CA 1
ATOM 1644 C C . ILE G 1 25 ? 20.575 33.078 26.249 1.00 30.48 24 ILE G C 1
ATOM 1645 O O . ILE G 1 25 ? 21.465 32.195 26.180 1.00 32.61 24 ILE G O 1
ATOM 1650 N N . ALA G 1 26 ? 20.821 34.357 26.552 1.00 32.55 25 ALA G N 1
ATOM 1651 C CA . ALA G 1 26 ? 22.162 34.894 26.880 1.00 32.05 25 ALA G CA 1
ATOM 1652 C C . ALA G 1 26 ? 22.717 34.134 28.080 1.00 29.93 25 ALA G C 1
ATOM 1653 O O . ALA G 1 26 ? 23.914 33.804 28.061 1.00 29.25 25 ALA G O 1
ATOM 1655 N N . GLN G 1 27 ? 21.902 33.879 29.092 1.00 27.13 26 GLN G N 1
ATOM 1656 C CA . GLN G 1 27 ? 22.388 33.136 30.302 1.00 32.08 26 GLN G CA 1
ATOM 1657 C C . GLN G 1 27 ? 22.813 31.699 29.923 1.00 34.29 26 GLN G C 1
ATOM 1658 O O . GLN G 1 27 ? 23.773 31.190 30.510 1.00 33.85 26 GLN G O 1
ATOM 1664 N N . ALA G 1 28 ? 22.108 31.041 29.000 1.00 32.44 27 ALA G N 1
ATOM 1665 C CA . ALA G 1 28 ? 22.407 29.670 28.503 1.00 33.33 27 ALA G CA 1
ATOM 1666 C C . ALA G 1 28 ? 23.766 29.662 27.787 1.00 29.82 27 ALA G C 1
ATOM 1667 O O . ALA G 1 28 ? 24.499 28.677 27.913 1.00 31.08 27 ALA G O 1
ATOM 1669 N N . MET G 1 29 ? 24.112 30.763 27.107 1.00 32.70 28 MET G N 1
ATOM 1670 C CA A MET G 1 29 ? 25.304 30.814 26.214 0.64 33.74 28 MET G CA 1
ATOM 1671 C CA B MET G 1 29 ? 25.293 30.858 26.200 0.36 33.26 28 MET G CA 1
ATOM 1672 C C . MET G 1 29 ? 26.517 31.436 26.926 1.00 31.15 28 MET G C 1
ATOM 1673 O O . MET G 1 29 ? 27.598 31.379 26.359 1.00 35.03 28 MET G O 1
ATOM 1680 N N . LYS G 1 30 ? 26.338 31.997 28.124 1.00 37.86 29 LYS G N 1
ATOM 1681 C CA . LYS G 1 30 ? 27.392 32.725 28.882 1.00 42.59 29 LYS G CA 1
ATOM 1682 C C . LYS G 1 30 ? 28.351 31.691 29.449 1.00 45.82 29 LYS G C 1
ATOM 1683 O O . LYS G 1 30 ? 27.837 30.764 30.134 1.00 53.08 29 LYS G O 1
ATOM 1685 N N . GLY G 1 31 ? 29.658 31.862 29.185 1.00 54.31 30 GLY G N 1
ATOM 1686 C CA . GLY G 1 31 ? 30.737 30.956 29.633 1.00 64.09 30 GLY G CA 1
ATOM 1687 C C . GLY G 1 31 ? 30.875 30.948 31.149 1.00 67.82 30 GLY G C 1
ATOM 1688 O O . GLY G 1 31 ? 30.835 32.027 31.731 1.00 70.71 30 GLY G O 1
#

Sequence (210 aa):
GEIAQAMMKKEIAKAMKEIAWAMKKEIAQAMMKGGEIIAQAMMKKEIAKAMKEEIAWAMKEIAQAMMKGGEIAQQAMMKEIAKAMKEIAWAMKEIAQAMMKGGEIAQAMMKEIAKAMKKEIAWAMKEIAQAMKGGEIIAQAMMKEIAKAMKKEIAWAMKEIAQAMMKGGEIAQAMMKKEIAKAMKEEIAWAMKEIAQAMMKGGEIIAQAMMKEIAKAMKKEIAWAMKKEIAQAMMKG

Radius of gyration: 16.63 Å; Cα contacts (8 Å, |Δi|>4): 356; chains: 7; bounding box: 46×49×32 Å